Protein AF-A0A2V7KRT2-F1 (afdb_monomer_lite)

pLDDT: mean 71.75, std 21.93, range [21.97, 95.5]

Secondary structure (DSSP, 8-state):
--B-HHHHHHHT-S-EEEETTTTEEEEETSEEEEEEETTT--EEE-S--EE-----EEPTTPPTTPPP---B---SSS--BB---TTEEEEEPTTSTT-SEETT-TTSPPPSEEEEEEEEES--B---TT-TTS-B-TTS-B-SS--S-STT-EEEEEEEE-SSGGG-BSTT------S-----PPPP---SS---EEEE---STT--SEEEEEEEE-

Foldseek 3Di:
DQFWVVVCVVVVVPQWDQDPVVQFIWGFLQKWKWKAAPVPRDIDTQPDGGHFAAFDAFDDVFDPPFDGDADARAGPPGIHDHDATGRGWDWDDQPDPSQWHFQCDVVDHNDWHKIKIKMFGQDFDADDVPQPVFDADPVGTGGNDDDPDRPQRMDIWMWGCHPDNVPTDTQAADDDDDDDDDDDDDDDDDPDDWRKHWYWDADDPRGHGTIGITTIGD

Structure (mmCIF, N/CA/C/O backbone):
data_AF-A0A2V7KRT2-F1
#
_entry.id   AF-A0A2V7KRT2-F1
#
loop_
_atom_site.group_PDB
_atom_site.id
_atom_site.type_symbol
_atom_site.label_atom_id
_atom_site.label_alt_id
_atom_site.label_comp_id
_atom_site.label_asym_id
_atom_site.label_entity_id
_atom_site.label_seq_id
_atom_site.pdbx_PDB_ins_code
_atom_site.Cartn_x
_atom_site.Cartn_y
_atom_site.Cartn_z
_atom_site.occupancy
_atom_site.B_iso_or_equiv
_atom_site.auth_seq_id
_atom_site.auth_comp_id
_atom_site.auth_asym_id
_atom_site.auth_atom_id
_atom_site.pdbx_PDB_model_num
ATOM 1 N N . PHE A 1 1 ? 8.716 -6.532 -9.879 1.00 77.69 1 PHE A N 1
ATOM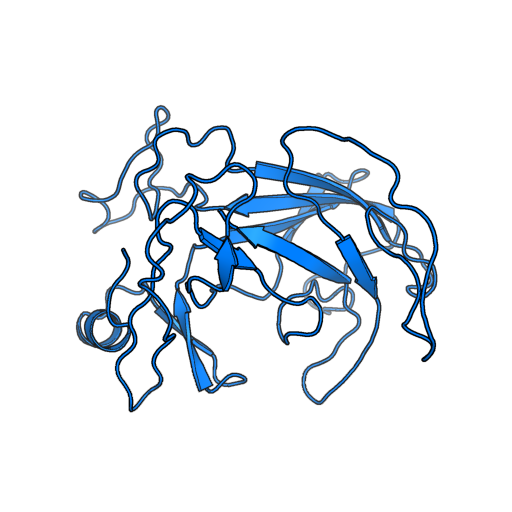 2 C CA . PHE A 1 1 ? 9.455 -5.462 -10.584 1.00 77.69 1 PHE A CA 1
ATOM 3 C C . PHE A 1 1 ? 8.455 -4.405 -11.014 1.00 77.69 1 PHE A C 1
ATOM 5 O O . PHE A 1 1 ? 7.441 -4.799 -11.577 1.00 77.69 1 PHE A O 1
ATOM 12 N N . VAL A 1 2 ? 8.708 -3.125 -10.720 1.00 84.12 2 VAL A N 1
ATOM 13 C CA . VAL A 1 2 ? 7.840 -2.019 -11.156 1.00 84.12 2 VAL A CA 1
ATOM 14 C C . VAL A 1 2 ? 8.501 -1.241 -12.288 1.00 84.12 2 VAL A C 1
ATOM 16 O O . VAL A 1 2 ? 7.950 -1.219 -13.379 1.00 84.12 2 VAL A O 1
ATOM 19 N N . GLY A 1 3 ? 9.703 -0.698 -12.060 1.00 85.56 3 GLY A N 1
ATOM 20 C CA . GLY A 1 3 ? 10.429 0.084 -13.066 1.00 85.56 3 GLY A CA 1
ATOM 21 C C . GLY A 1 3 ? 10.941 1.425 -12.551 1.00 85.56 3 GLY A C 1
ATOM 22 O O . GLY A 1 3 ? 10.964 1.670 -11.339 1.00 85.56 3 GLY A O 1
ATOM 23 N N . ASP A 1 4 ? 11.382 2.270 -13.486 1.00 88.94 4 ASP A N 1
ATOM 24 C CA . ASP A 1 4 ? 11.740 3.666 -13.225 1.00 88.94 4 ASP A CA 1
ATOM 25 C C . ASP A 1 4 ? 10.468 4.535 -13.236 1.00 88.94 4 ASP A C 1
ATOM 27 O O . ASP A 1 4 ? 9.790 4.615 -14.264 1.00 88.94 4 ASP A O 1
ATOM 31 N N . PRO A 1 5 ? 10.131 5.231 -12.135 1.00 88.19 5 PRO A N 1
ATOM 32 C CA . PRO A 1 5 ? 8.972 6.118 -12.091 1.00 88.19 5 PRO A CA 1
ATOM 33 C C . PRO A 1 5 ? 8.949 7.184 -13.193 1.00 88.19 5 PRO A C 1
ATOM 35 O O . PRO A 1 5 ? 7.866 7.585 -13.617 1.00 88.19 5 PRO A O 1
ATOM 38 N N . LEU A 1 6 ? 10.111 7.647 -13.674 1.00 89.12 6 LEU A N 1
ATOM 39 C CA . LEU A 1 6 ? 10.165 8.640 -14.751 1.00 89.12 6 LEU A CA 1
ATOM 40 C C . LEU A 1 6 ? 9.623 8.091 -16.078 1.00 89.12 6 LEU A C 1
ATOM 42 O O . LEU A 1 6 ? 8.973 8.834 -16.814 1.00 89.12 6 LEU A O 1
ATOM 46 N N . GLU A 1 7 ? 9.821 6.801 -16.359 1.00 91.00 7 GLU A N 1
ATOM 47 C CA . GLU A 1 7 ? 9.276 6.143 -17.552 1.00 91.00 7 GLU A CA 1
ATOM 48 C C . GLU A 1 7 ? 7.745 6.047 -17.478 1.00 91.00 7 GLU A C 1
ATOM 50 O O . GLU A 1 7 ? 7.057 6.385 -18.440 1.00 91.00 7 GLU A O 1
ATOM 55 N N . HIS A 1 8 ? 7.202 5.686 -16.313 1.00 88.69 8 HIS A N 1
ATOM 56 C CA . HIS A 1 8 ? 5.756 5.614 -16.071 1.00 88.69 8 HIS A CA 1
ATOM 57 C C . HIS A 1 8 ? 5.072 6.986 -16.148 1.00 88.69 8 HIS A C 1
ATOM 59 O O . HIS A 1 8 ? 4.009 7.139 -16.754 1.00 88.69 8 HIS A O 1
ATOM 65 N N . VAL A 1 9 ? 5.706 8.022 -15.585 1.00 86.88 9 VAL A N 1
ATOM 66 C CA . VAL A 1 9 ? 5.214 9.405 -15.686 1.00 86.88 9 VAL A CA 1
ATOM 67 C C . VAL A 1 9 ? 5.229 9.884 -17.136 1.00 86.88 9 VAL A C 1
ATOM 69 O O . VAL A 1 9 ? 4.260 10.501 -17.575 1.00 86.88 9 VAL A O 1
ATOM 72 N N . ALA A 1 10 ? 6.282 9.574 -17.899 1.00 88.94 10 ALA A N 1
ATOM 73 C CA . ALA A 1 10 ? 6.349 9.902 -19.322 1.00 88.94 10 ALA A CA 1
ATOM 74 C C . ALA A 1 10 ? 5.293 9.146 -20.150 1.00 88.94 10 ALA A C 1
ATOM 76 O O . ALA A 1 10 ? 4.736 9.712 -21.090 1.00 88.94 10 ALA A O 1
ATOM 77 N N . ALA A 1 11 ? 4.987 7.898 -19.782 1.00 87.88 11 ALA A N 1
ATOM 78 C CA . ALA A 1 11 ? 3.923 7.097 -20.386 1.00 87.88 11 ALA A CA 1
ATOM 79 C C . ALA A 1 11 ? 2.508 7.533 -19.957 1.00 87.88 11 ALA A C 1
ATOM 81 O O . ALA A 1 11 ? 1.534 7.165 -20.612 1.00 87.88 11 ALA A O 1
ATOM 82 N N . ASN A 1 12 ? 2.394 8.330 -18.887 1.00 85.25 12 ASN A N 1
ATOM 83 C CA . ASN A 1 12 ? 1.136 8.780 -18.293 1.00 85.25 12 ASN A CA 1
ATOM 84 C C . ASN A 1 12 ? 0.180 7.615 -17.964 1.00 85.25 12 ASN A C 1
ATOM 86 O O . ASN A 1 12 ? -1.026 7.691 -18.200 1.00 85.25 12 ASN A O 1
ATOM 90 N N . ASP A 1 13 ? 0.722 6.530 -17.413 1.00 83.56 13 ASP A N 1
ATOM 91 C CA . ASP A 1 13 ? -0.047 5.327 -17.065 1.00 83.56 13 ASP A CA 1
ATOM 92 C C . ASP A 1 13 ? -0.700 5.384 -15.673 1.00 83.56 13 ASP A C 1
ATOM 94 O O . ASP A 1 13 ? -1.411 4.466 -15.265 1.00 83.56 13 ASP A O 1
ATOM 98 N N . GLY A 1 14 ? -0.458 6.468 -14.930 1.00 83.31 14 GLY A N 1
ATOM 99 C CA . GLY A 1 14 ? -1.041 6.708 -13.615 1.00 83.31 14 GLY A CA 1
ATOM 100 C C . GLY A 1 14 ? -0.484 5.832 -12.491 1.00 83.31 14 GLY A C 1
ATOM 101 O O . GLY A 1 14 ? -0.997 5.924 -11.379 1.00 83.31 14 GLY A O 1
ATOM 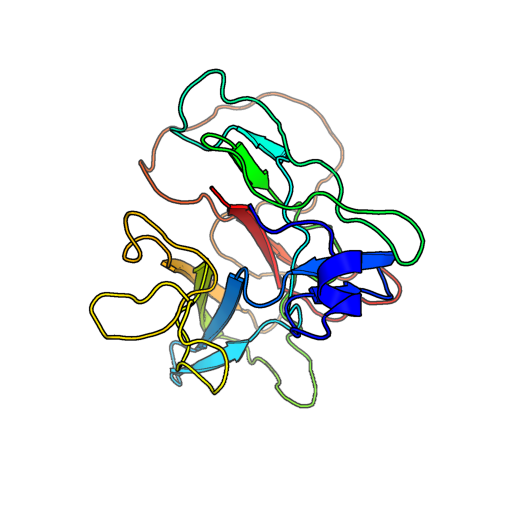102 N N . MET A 1 15 ? 0.557 5.022 -12.718 1.00 84.44 15 MET A N 1
ATOM 103 C CA . MET A 1 15 ? 1.076 4.086 -11.708 1.00 84.44 15 MET A CA 1
ATOM 104 C C . MET A 1 15 ? 1.820 4.778 -10.561 1.00 84.44 15 MET A C 1
ATOM 106 O O . MET A 1 15 ? 1.869 4.246 -9.451 1.00 84.44 15 MET A O 1
ATOM 110 N N . PHE A 1 16 ? 2.357 5.976 -10.798 1.00 86.69 16 PHE A N 1
ATOM 111 C CA . PHE A 1 16 ? 3.111 6.737 -9.805 1.00 86.69 16 PHE A CA 1
ATOM 112 C C . PHE A 1 16 ? 2.483 8.090 -9.483 1.00 86.69 16 PHE A C 1
ATOM 114 O O . PHE A 1 16 ? 1.847 8.741 -10.314 1.00 86.69 16 PHE A O 1
ATOM 121 N N . GLU A 1 17 ? 2.707 8.544 -8.255 1.00 84.88 17 GLU A N 1
ATOM 122 C CA . GLU A 1 17 ? 2.427 9.905 -7.818 1.00 84.88 17 GLU A CA 1
ATOM 123 C C . GLU A 1 17 ? 3.647 10.536 -7.165 1.00 84.88 17 GLU A C 1
ATOM 125 O O . GLU A 1 17 ? 4.439 9.858 -6.515 1.00 84.88 17 GLU A O 1
ATOM 130 N N . TYR A 1 18 ? 3.822 11.844 -7.349 1.00 80.00 18 TYR A N 1
ATOM 131 C CA . TYR A 1 18 ? 4.925 12.545 -6.710 1.00 80.00 18 TYR A CA 1
ATOM 132 C C . TYR A 1 18 ? 4.538 13.001 -5.308 1.00 80.00 18 TYR A C 1
ATOM 134 O O . TYR A 1 18 ? 3.666 13.860 -5.150 1.00 80.00 18 TYR A O 1
ATOM 142 N N . ALA A 1 19 ? 5.230 12.486 -4.296 1.00 78.12 19 ALA A N 1
ATOM 143 C CA . ALA A 1 19 ? 5.053 12.930 -2.925 1.00 78.12 19 ALA A CA 1
ATOM 144 C C . ALA A 1 19 ? 5.833 14.229 -2.696 1.00 78.12 19 ALA A C 1
ATOM 146 O O . ALA A 1 19 ? 7.015 14.200 -2.367 1.00 78.12 19 ALA A O 1
ATOM 147 N N . LEU A 1 20 ? 5.166 15.381 -2.843 1.00 74.50 20 LEU A N 1
ATOM 148 C CA . LEU A 1 20 ? 5.779 16.706 -2.651 1.00 74.50 20 LEU A CA 1
ATOM 149 C C . LEU A 1 20 ? 6.495 16.847 -1.301 1.00 74.50 20 LEU A C 1
ATOM 151 O O . LEU A 1 20 ? 7.578 17.416 -1.248 1.00 74.50 20 LEU A O 1
ATOM 155 N N . CYS A 1 21 ? 5.913 16.306 -0.229 1.00 67.69 21 CYS A N 1
ATOM 156 C CA . CYS A 1 21 ? 6.486 16.383 1.115 1.00 67.69 21 CYS A CA 1
ATOM 157 C C . CYS A 1 21 ? 7.773 15.562 1.273 1.00 67.69 21 CYS A C 1
ATOM 159 O O . CYS A 1 21 ? 8.569 15.857 2.157 1.00 67.69 21 CYS A O 1
ATOM 161 N N . HIS A 1 22 ? 7.973 14.526 0.450 1.00 70.88 22 HIS A N 1
ATOM 162 C CA . HIS A 1 22 ? 9.093 13.588 0.592 1.00 70.88 22 HIS A CA 1
ATOM 163 C C . HIS A 1 22 ? 10.054 13.601 -0.604 1.00 70.88 22 HIS A C 1
ATOM 165 O O . HIS A 1 22 ? 11.039 12.864 -0.609 1.00 70.88 22 HIS A O 1
ATOM 171 N N . ASP A 1 23 ? 9.758 14.427 -1.605 1.00 82.25 23 ASP A N 1
ATOM 172 C CA . ASP A 1 23 ? 10.558 14.661 -2.805 1.00 82.25 23 ASP A CA 1
ATOM 173 C C . ASP A 1 23 ? 10.911 13.387 -3.602 1.00 82.25 23 ASP A C 1
ATOM 175 O O . ASP A 1 23 ? 11.982 13.276 -4.194 1.00 82.25 23 ASP A O 1
ATOM 179 N N . HIS A 1 24 ? 10.003 12.405 -3.633 1.00 83.94 24 HIS A N 1
ATOM 180 C CA . HIS A 1 24 ? 10.177 11.164 -4.397 1.00 83.94 24 HIS A CA 1
ATOM 181 C C . HIS A 1 24 ? 8.853 10.582 -4.904 1.00 83.94 24 HIS A C 1
ATOM 183 O O . HIS A 1 24 ? 7.766 10.990 -4.486 1.00 83.94 24 HIS A O 1
ATOM 189 N N . TYR A 1 25 ? 8.946 9.620 -5.824 1.00 85.75 25 TYR A N 1
ATOM 190 C CA . TYR A 1 25 ? 7.776 8.963 -6.403 1.00 85.75 25 TYR A CA 1
ATOM 191 C C . TYR A 1 25 ? 7.256 7.804 -5.551 1.00 85.75 25 TYR A C 1
ATOM 193 O O . TYR A 1 25 ? 8.012 6.968 -5.052 1.00 85.75 25 TYR A O 1
ATOM 201 N N . HIS A 1 26 ? 5.934 7.744 -5.432 1.00 85.94 26 HIS A N 1
ATOM 202 C CA . HIS A 1 26 ? 5.170 6.705 -4.756 1.00 85.94 26 HIS A CA 1
ATOM 203 C C . HIS A 1 26 ? 4.399 5.877 -5.771 1.00 85.94 26 HIS A C 1
ATOM 205 O O . HIS A 1 26 ? 3.655 6.423 -6.582 1.00 85.94 26 HIS A O 1
ATOM 211 N N . PHE A 1 27 ? 4.557 4.562 -5.701 1.00 86.19 27 PHE A N 1
ATOM 212 C CA . PHE A 1 27 ? 3.738 3.611 -6.426 1.00 86.19 27 PHE A CA 1
ATOM 213 C C . PHE A 1 27 ? 2.327 3.580 -5.836 1.00 86.19 27 PHE A C 1
ATOM 215 O O . PHE A 1 27 ? 2.150 3.345 -4.636 1.00 86.19 27 PHE A O 1
ATOM 222 N N . ARG A 1 28 ? 1.317 3.841 -6.669 1.00 84.81 28 ARG A N 1
ATOM 223 C CA . ARG A 1 28 ? -0.094 3.771 -6.274 1.00 84.81 28 ARG A CA 1
ATOM 224 C C . ARG A 1 28 ? -0.542 2.319 -6.141 1.00 84.81 28 ARG A C 1
ATOM 226 O O . ARG A 1 28 ? 0.032 1.429 -6.753 1.00 84.81 28 ARG A O 1
ATOM 233 N N . HIS A 1 29 ? -1.612 2.085 -5.382 1.00 83.38 29 HIS A N 1
ATOM 234 C CA . HIS A 1 29 ? -2.221 0.752 -5.237 1.00 83.38 29 HIS A CA 1
ATOM 235 C C . HIS A 1 29 ? -1.275 -0.324 -4.676 1.00 83.38 29 HIS A C 1
ATOM 237 O O . HIS A 1 29 ? -1.505 -1.512 -4.871 1.00 83.38 29 HIS A O 1
ATOM 243 N N . TYR A 1 30 ? -0.234 0.076 -3.940 1.00 85.81 30 TYR A N 1
ATOM 244 C CA . TYR A 1 30 ? 0.625 -0.881 -3.247 1.00 85.81 30 TYR A CA 1
ATOM 245 C C . TYR A 1 30 ? -0.075 -1.520 -2.045 1.00 85.81 30 TYR A C 1
ATOM 247 O O . TYR A 1 30 ? -0.092 -2.737 -1.907 1.00 85.81 30 TYR A O 1
ATOM 255 N N . ALA A 1 31 ? -0.682 -0.697 -1.189 1.00 86.06 31 ALA A N 1
ATOM 256 C CA . ALA A 1 31 ? -1.420 -1.145 -0.017 1.00 86.06 31 ALA A CA 1
ATOM 257 C C . ALA A 1 31 ? -2.574 -0.185 0.294 1.00 86.06 31 ALA A C 1
ATOM 259 O O . ALA A 1 31 ? -2.472 1.026 0.082 1.00 86.06 31 ALA A O 1
ATOM 260 N N . THR A 1 32 ? -3.678 -0.731 0.801 1.00 86.81 32 THR A N 1
ATOM 261 C CA . THR A 1 32 ? -4.816 0.029 1.329 1.00 86.81 32 THR A CA 1
ATOM 262 C C . THR A 1 32 ? -4.921 -0.180 2.828 1.00 86.81 32 THR A C 1
ATOM 264 O O . THR A 1 32 ? -4.841 -1.307 3.306 1.00 86.81 32 THR A O 1
ATOM 267 N N . TYR A 1 33 ? -5.141 0.916 3.548 1.00 85.94 33 TYR A N 1
ATOM 268 C CA . TYR A 1 33 ? -5.289 0.947 4.996 1.00 85.94 33 TYR A CA 1
ATOM 269 C C . TYR A 1 33 ? -6.687 1.433 5.348 1.00 85.94 33 TYR A C 1
ATOM 271 O O . TYR A 1 33 ? -7.094 2.514 4.912 1.00 85.94 33 TYR A O 1
ATOM 279 N N . GLU A 1 34 ? -7.397 0.654 6.153 1.00 90.06 34 GLU A N 1
ATOM 280 C CA . GLU A 1 34 ? -8.789 0.879 6.529 1.00 90.06 34 GLU A CA 1
ATOM 281 C C . GLU A 1 34 ? -8.972 0.765 8.044 1.00 90.06 34 GLU A C 1
ATOM 283 O O . GLU A 1 34 ? -8.554 -0.212 8.655 1.00 90.06 34 GLU A O 1
ATOM 288 N N . LEU A 1 35 ? -9.633 1.751 8.649 1.00 90.19 35 LEU A N 1
ATOM 289 C CA . LEU A 1 35 ? -10.228 1.647 9.978 1.00 90.19 35 LEU A CA 1
ATOM 290 C C . LEU A 1 35 ? -11.709 1.340 9.821 1.00 90.19 35 LEU A C 1
ATOM 292 O O . LEU A 1 35 ? -12.443 2.133 9.232 1.00 90.19 35 LEU A O 1
ATOM 296 N N . ILE A 1 36 ? -12.143 0.208 10.362 1.00 94.50 36 ILE A N 1
ATOM 297 C CA . ILE A 1 36 ? -13.513 -0.283 10.255 1.00 94.50 36 ILE A CA 1
ATOM 298 C C . ILE A 1 36 ? -14.138 -0.256 11.645 1.00 94.50 36 ILE A C 1
ATOM 300 O O . ILE A 1 36 ? -13.702 -0.982 12.534 1.00 94.50 36 ILE A O 1
ATOM 304 N N . SER A 1 37 ? -15.142 0.594 11.847 1.00 94.12 37 SER A N 1
ATOM 305 C CA . SER A 1 37 ? -15.861 0.684 13.121 1.00 94.12 37 SER A CA 1
ATOM 306 C C . SER A 1 37 ? -16.572 -0.633 13.420 1.00 94.12 37 SER A C 1
ATOM 308 O O . SER A 1 37 ? -17.367 -1.101 12.606 1.00 94.12 37 SER A O 1
ATOM 310 N N . VAL A 1 38 ? -16.335 -1.209 14.600 1.00 95.50 38 VAL A N 1
ATOM 311 C CA . VAL A 1 38 ? -17.031 -2.432 15.038 1.00 95.50 38 VAL A CA 1
ATOM 312 C C . VAL A 1 38 ? -18.514 -2.156 15.297 1.00 95.50 38 VAL A C 1
ATOM 314 O O . VAL A 1 38 ? -19.356 -3.007 15.029 1.00 95.50 38 VAL A O 1
ATOM 317 N N . GLU A 1 39 ? -18.845 -0.960 15.784 1.00 94.81 39 GLU A N 1
ATOM 318 C CA . GLU A 1 39 ? -20.224 -0.566 16.089 1.00 94.81 39 GLU A CA 1
ATOM 319 C C . GLU A 1 39 ? -21.053 -0.309 14.824 1.00 94.81 39 GLU A C 1
ATOM 321 O O . GLU A 1 39 ? -22.197 -0.749 14.727 1.00 94.81 39 GLU A O 1
ATOM 326 N N . THR A 1 40 ? -20.486 0.411 13.853 1.00 94.69 40 THR A N 1
ATOM 327 C CA . THR A 1 40 ? -21.252 0.935 12.706 1.00 94.69 40 THR A CA 1
ATOM 328 C C . THR A 1 40 ? -20.905 0.280 11.372 1.00 94.69 40 THR A C 1
ATOM 330 O O . THR A 1 40 ? -21.636 0.453 10.400 1.00 94.69 40 THR A O 1
ATOM 333 N N . GLY A 1 41 ? -19.776 -0.427 11.285 1.00 93.81 41 GLY A N 1
ATOM 334 C CA . GLY A 1 41 ? -19.212 -0.912 10.023 1.00 93.81 41 GLY A CA 1
ATOM 335 C C . GLY A 1 41 ? -18.634 0.190 9.127 1.00 93.81 41 GLY A C 1
ATOM 336 O O . GLY A 1 41 ? -18.194 -0.103 8.016 1.00 93.81 41 GLY A O 1
ATOM 337 N N . ALA A 1 42 ? -18.627 1.452 9.571 1.00 92.69 42 ALA A N 1
ATOM 338 C CA . ALA A 1 42 ? -18.091 2.563 8.793 1.00 92.69 42 ALA A CA 1
ATOM 339 C C . ALA A 1 42 ? -16.588 2.391 8.542 1.00 92.69 42 ALA A C 1
ATOM 341 O O . ALA A 1 42 ? -15.840 2.041 9.456 1.00 92.69 42 ALA A O 1
ATOM 342 N N . VAL A 1 43 ? -16.159 2.678 7.310 1.00 92.06 43 VAL A N 1
ATOM 343 C CA . VAL A 1 43 ? -14.770 2.522 6.865 1.00 92.06 43 VAL A CA 1
ATOM 344 C C . VAL A 1 43 ? -14.135 3.884 6.621 1.00 92.06 43 VAL A C 1
ATOM 346 O O . VAL A 1 43 ? -14.628 4.671 5.813 1.00 92.06 43 VAL A O 1
ATOM 349 N N . VAL A 1 44 ? -13.002 4.137 7.272 1.00 88.62 44 VAL A N 1
ATOM 350 C CA . VAL A 1 44 ? -12.143 5.300 7.019 1.00 88.62 44 VAL A CA 1
ATOM 351 C C . VAL A 1 44 ? -10.829 4.818 6.430 1.00 88.62 44 VAL A C 1
ATOM 353 O O . VAL A 1 44 ? -10.185 3.932 6.981 1.00 88.62 44 VAL A O 1
ATOM 356 N N . ARG A 1 45 ? -10.421 5.393 5.297 1.00 86.88 45 ARG A N 1
ATOM 357 C CA . ARG A 1 45 ? -9.160 5.050 4.627 1.00 86.88 45 ARG A CA 1
ATOM 358 C C . ARG A 1 45 ? -8.059 6.031 4.996 1.00 86.88 45 ARG A C 1
ATOM 360 O O . ARG A 1 45 ? -8.322 7.229 5.091 1.00 86.88 45 ARG A O 1
ATOM 367 N N . ALA A 1 46 ? -6.831 5.539 5.142 1.00 80.12 46 ALA A N 1
ATOM 368 C CA . ALA A 1 46 ? -5.684 6.414 5.359 1.00 80.12 46 ALA A CA 1
ATOM 369 C C . ALA A 1 46 ? -5.473 7.361 4.163 1.00 80.12 46 ALA A C 1
ATOM 371 O O . ALA A 1 46 ? -5.827 7.054 3.019 1.00 80.12 46 ALA A O 1
ATOM 372 N N . ALA A 1 47 ? -4.877 8.524 4.433 1.00 73.25 47 ALA A N 1
ATOM 373 C CA . ALA A 1 47 ? -4.646 9.550 3.419 1.00 73.25 47 ALA A CA 1
ATOM 374 C C . ALA A 1 47 ? -3.534 9.173 2.424 1.00 73.25 47 ALA A C 1
ATOM 376 O O . ALA A 1 47 ? -3.540 9.662 1.295 1.00 73.25 47 ALA A O 1
ATOM 377 N N . LYS A 1 48 ? -2.598 8.297 2.812 1.00 70.62 48 LYS A N 1
ATOM 378 C CA . LYS A 1 48 ? -1.500 7.843 1.951 1.00 70.62 48 LYS A CA 1
ATOM 379 C C . LYS A 1 48 ? -2.017 6.911 0.859 1.00 70.62 48 LYS A C 1
ATOM 381 O O . LYS A 1 48 ? -2.637 5.890 1.149 1.00 70.62 48 LYS A O 1
ATOM 386 N N . ARG A 1 49 ? -1.782 7.291 -0.400 1.00 68.12 49 ARG A N 1
ATOM 387 C CA . ARG A 1 49 ? -2.284 6.591 -1.598 1.00 68.12 49 ARG A CA 1
ATOM 388 C C . ARG A 1 49 ? -1.199 5.854 -2.385 1.00 68.12 49 ARG A C 1
ATOM 390 O O . ARG A 1 49 ? -1.536 5.107 -3.305 1.00 68.12 49 ARG A O 1
ATOM 397 N N . GLY A 1 50 ? 0.062 5.989 -1.982 1.00 74.00 50 GLY A N 1
ATOM 398 C CA . GLY A 1 50 ? 1.173 5.267 -2.575 1.00 74.00 50 GLY A CA 1
ATOM 399 C C . GLY A 1 50 ? 2.399 5.180 -1.670 1.00 74.00 50 GLY A C 1
ATOM 400 O O . GLY A 1 50 ? 2.481 5.830 -0.626 1.00 74.00 50 GLY A O 1
ATOM 401 N N . PHE A 1 51 ? 3.340 4.327 -2.069 1.00 81.06 51 PHE A N 1
ATOM 402 C CA . PHE A 1 51 ? 4.544 3.987 -1.310 1.00 81.06 51 PHE A CA 1
ATOM 403 C C . PHE A 1 51 ? 5.731 3.893 -2.258 1.00 81.06 51 PHE A C 1
ATOM 405 O O . PHE A 1 51 ? 5.575 3.470 -3.399 1.00 81.06 51 PHE A O 1
ATOM 412 N N . CYS A 1 52 ? 6.922 4.269 -1.804 1.00 84.44 52 CYS A N 1
ATOM 413 C CA . CYS A 1 52 ? 8.113 3.786 -2.489 1.00 84.44 52 CYS A CA 1
ATOM 414 C C . CYS A 1 52 ? 8.247 2.276 -2.234 1.00 84.44 52 CYS A C 1
ATOM 416 O O . CYS A 1 52 ? 7.918 1.839 -1.136 1.00 84.44 52 CYS A O 1
ATOM 418 N N . MET A 1 53 ? 8.692 1.508 -3.227 1.00 87.25 53 MET A N 1
ATOM 419 C CA . MET A 1 53 ? 8.919 0.067 -3.119 1.00 87.25 53 MET A CA 1
ATOM 420 C C . MET A 1 53 ? 10.411 -0.241 -3.224 1.00 87.25 53 MET A C 1
ATOM 422 O O . MET A 1 53 ? 10.975 -0.171 -4.321 1.00 87.25 53 MET A O 1
ATOM 426 N N . VAL A 1 54 ? 11.045 -0.563 -2.097 1.00 86.69 54 VAL A N 1
ATOM 427 C CA . VAL A 1 54 ? 12.475 -0.901 -2.025 1.00 86.69 54 VAL A CA 1
ATOM 428 C C . VAL A 1 54 ? 12.750 -2.061 -1.073 1.00 86.69 54 VAL A C 1
ATOM 430 O O . VAL A 1 54 ? 12.025 -2.315 -0.117 1.00 86.69 54 VAL A O 1
ATOM 433 N N . ASP A 1 55 ? 13.867 -2.743 -1.302 1.00 86.75 55 ASP A N 1
ATOM 434 C CA . ASP A 1 55 ? 14.354 -3.799 -0.429 1.00 86.75 55 ASP A CA 1
ATOM 435 C C . ASP A 1 55 ? 14.970 -3.182 0.843 1.00 86.75 55 ASP A C 1
ATOM 437 O O . ASP A 1 55 ? 16.100 -2.663 0.814 1.00 86.75 55 ASP A O 1
ATOM 441 N N . VAL A 1 56 ? 14.249 -3.239 1.969 1.00 81.62 56 VAL A N 1
ATOM 442 C CA . VAL A 1 56 ? 14.703 -2.664 3.251 1.00 81.62 56 VAL A CA 1
ATOM 443 C C . VAL A 1 56 ? 15.248 -3.738 4.185 1.00 81.62 56 VAL A C 1
ATOM 445 O O . VAL A 1 56 ? 16.385 -3.632 4.654 1.00 81.62 56 VAL A O 1
ATOM 448 N N . THR A 1 57 ? 14.470 -4.786 4.446 1.00 81.81 57 THR A N 1
ATOM 449 C CA . THR A 1 57 ? 14.832 -5.876 5.363 1.00 81.81 57 THR A CA 1
ATOM 450 C C . THR A 1 57 ? 14.633 -7.237 4.703 1.00 81.81 57 THR A C 1
ATOM 452 O O . THR A 1 57 ? 13.878 -7.354 3.745 1.00 81.81 57 THR A O 1
ATOM 455 N N . PRO A 1 58 ? 15.300 -8.303 5.172 1.00 81.69 58 PRO A N 1
ATOM 456 C CA . PRO A 1 58 ? 14.934 -9.656 4.774 1.00 81.69 58 PRO A CA 1
ATOM 457 C C . PRO A 1 58 ? 13.508 -9.993 5.230 1.00 81.69 58 PRO A C 1
ATOM 459 O O . PRO A 1 58 ? 13.160 -9.757 6.389 1.00 81.69 58 PRO A O 1
ATOM 462 N N . ALA A 1 59 ? 12.714 -10.592 4.346 1.00 79.00 59 ALA A N 1
ATOM 463 C CA . ALA A 1 59 ? 11.372 -11.063 4.664 1.00 79.00 59 ALA A CA 1
ATOM 464 C C . ALA A 1 59 ? 11.411 -12.183 5.713 1.00 79.00 59 ALA A C 1
ATOM 466 O O . ALA A 1 59 ? 12.234 -13.105 5.643 1.00 79.00 59 ALA A O 1
ATOM 467 N N . ALA A 1 60 ? 10.483 -12.149 6.669 1.00 74.56 60 ALA A N 1
ATOM 468 C CA . ALA A 1 60 ? 10.340 -13.214 7.653 1.00 74.56 60 ALA A CA 1
ATOM 469 C C . ALA A 1 60 ? 9.955 -14.533 6.958 1.00 74.56 60 ALA A C 1
ATOM 471 O O . ALA A 1 60 ? 8.899 -14.641 6.348 1.00 74.56 60 ALA A O 1
ATOM 472 N N . GLY A 1 61 ? 10.817 -15.550 7.048 1.00 71.88 61 GLY A N 1
ATOM 473 C CA . GLY A 1 61 ? 10.613 -16.824 6.344 1.00 71.88 61 GLY A CA 1
ATOM 474 C C . GLY A 1 61 ? 10.988 -16.802 4.856 1.00 71.88 61 GLY A C 1
ATOM 475 O O . GLY A 1 61 ? 10.797 -17.807 4.176 1.00 71.88 61 GLY A O 1
ATOM 476 N N . GLY A 1 62 ? 11.555 -15.697 4.360 1.00 66.88 62 GLY A N 1
ATOM 477 C CA . GLY A 1 62 ? 12.074 -15.596 3.000 1.00 66.88 62 GLY A CA 1
ATOM 478 C C . GLY A 1 62 ? 13.309 -16.478 2.758 1.00 66.88 62 GLY A C 1
ATOM 479 O O . GLY A 1 62 ? 14.010 -16.849 3.708 1.00 66.88 62 GLY A O 1
ATOM 480 N N . PRO A 1 63 ? 13.610 -16.827 1.491 1.00 72.62 63 PRO A N 1
ATOM 481 C CA . PRO A 1 63 ? 14.796 -17.603 1.156 1.00 72.62 63 PRO A CA 1
ATOM 482 C C . PRO A 1 63 ? 16.074 -16.877 1.619 1.00 72.62 63 PRO A C 1
ATOM 484 O O . PRO A 1 63 ? 16.280 -15.707 1.280 1.00 72.62 63 PRO A O 1
ATOM 487 N N . PRO A 1 64 ? 16.965 -17.546 2.376 1.00 67.12 64 PRO A N 1
ATOM 488 C CA . PRO A 1 64 ? 18.214 -16.937 2.808 1.00 67.12 64 PRO A CA 1
ATOM 489 C C . PRO A 1 64 ? 19.101 -16.615 1.599 1.00 67.12 64 PRO A C 1
ATOM 491 O O . PRO A 1 64 ? 19.258 -17.429 0.692 1.00 67.12 64 PRO A O 1
ATOM 494 N N . GLY A 1 65 ? 19.713 -15.429 1.606 1.00 66.31 65 GLY A N 1
ATOM 495 C CA . GLY A 1 65 ? 20.641 -15.004 0.554 1.00 66.31 65 GLY A CA 1
ATOM 496 C C . GLY A 1 65 ? 19.988 -14.407 -0.696 1.00 66.31 65 GLY A C 1
ATOM 497 O O . GLY A 1 65 ? 20.667 -14.278 -1.713 1.00 66.31 65 GLY A O 1
ATOM 498 N N . GLY A 1 66 ? 18.707 -14.019 -0.639 1.00 75.00 66 GLY A N 1
ATOM 499 C CA . GLY A 1 66 ? 18.076 -13.234 -1.703 1.00 75.00 66 GLY A CA 1
ATOM 500 C C . GLY A 1 66 ? 18.887 -11.972 -2.023 1.00 75.00 66 GLY A C 1
ATOM 501 O O . GLY A 1 66 ? 19.311 -11.246 -1.121 1.00 75.00 66 GLY A O 1
ATOM 502 N N . LYS A 1 67 ? 19.133 -11.699 -3.308 1.00 84.81 67 LYS A N 1
ATOM 503 C CA . LYS A 1 67 ? 19.898 -10.520 -3.735 1.00 84.81 67 LYS A CA 1
ATOM 504 C C . LYS A 1 67 ? 19.046 -9.257 -3.585 1.00 84.81 67 LYS A C 1
ATOM 506 O O . LYS A 1 67 ? 18.042 -9.124 -4.278 1.00 84.81 67 LYS A O 1
ATOM 511 N N . ARG A 1 68 ? 19.513 -8.309 -2.767 1.00 88.19 68 ARG A N 1
ATOM 512 C CA . ARG A 1 68 ? 18.990 -6.936 -2.725 1.00 88.19 68 ARG A CA 1
ATOM 513 C C . ARG A 1 68 ? 19.187 -6.272 -4.086 1.00 88.19 68 ARG A C 1
ATOM 515 O O . ARG A 1 68 ? 20.321 -6.197 -4.565 1.00 88.19 68 ARG A O 1
ATOM 522 N N . THR A 1 69 ? 18.108 -5.824 -4.706 1.00 88.69 69 THR A N 1
ATOM 523 C CA . THR A 1 69 ? 18.098 -5.329 -6.087 1.00 88.69 69 THR A CA 1
ATOM 524 C C . THR A 1 69 ? 17.464 -3.948 -6.204 1.00 88.69 69 THR A C 1
ATOM 526 O O . THR A 1 69 ? 17.931 -3.162 -7.021 1.00 88.69 69 THR A O 1
ATOM 529 N N . TYR A 1 70 ? 16.460 -3.633 -5.387 1.00 88.38 70 TYR A N 1
ATOM 530 C CA . TYR A 1 70 ? 15.705 -2.384 -5.470 1.00 88.38 70 TYR A CA 1
ATOM 531 C C . TYR A 1 70 ? 16.032 -1.479 -4.285 1.00 88.38 70 TYR A C 1
ATOM 533 O O . TYR A 1 70 ? 15.838 -1.864 -3.133 1.00 88.38 70 TYR A O 1
ATOM 541 N N . ASP A 1 71 ? 16.562 -0.285 -4.540 1.00 86.44 71 ASP A N 1
ATOM 542 C CA . ASP A 1 71 ? 17.056 0.596 -3.477 1.00 86.44 71 ASP A CA 1
ATOM 543 C C . ASP A 1 71 ? 16.829 2.093 -3.703 1.00 86.44 71 ASP A C 1
ATOM 545 O O . ASP A 1 71 ? 17.240 2.898 -2.865 1.00 86.44 71 ASP A O 1
ATOM 549 N N . SER A 1 72 ? 16.148 2.468 -4.789 1.00 86.94 72 SER A N 1
ATOM 550 C CA . SER A 1 72 ? 15.908 3.865 -5.143 1.00 86.94 72 SER A CA 1
ATOM 551 C C . SER A 1 72 ? 14.458 4.117 -5.531 1.00 86.94 72 SER A C 1
ATOM 553 O O . SER A 1 72 ? 13.924 3.517 -6.464 1.00 86.94 72 SER A O 1
ATOM 555 N N . CYS A 1 73 ? 13.854 5.099 -4.865 1.00 85.94 73 CYS A N 1
ATOM 556 C CA . CYS A 1 73 ? 12.511 5.585 -5.164 1.00 85.94 73 CYS A CA 1
ATOM 557 C C . CYS A 1 73 ? 12.453 6.490 -6.404 1.00 85.94 73 CYS A C 1
ATOM 559 O O . CYS A 1 73 ? 11.370 6.711 -6.936 1.00 85.94 73 CYS A O 1
ATOM 561 N N . GLY A 1 74 ? 13.585 7.034 -6.859 1.00 85.75 74 GLY A N 1
ATOM 562 C CA . GLY A 1 74 ? 13.614 8.087 -7.878 1.00 85.75 74 GLY A CA 1
ATOM 563 C C . GLY A 1 74 ? 13.019 9.420 -7.401 1.00 85.75 74 GLY A C 1
ATOM 564 O O . GLY A 1 74 ? 12.227 9.490 -6.459 1.00 85.75 74 GLY A O 1
ATOM 565 N N . THR A 1 75 ? 13.402 10.504 -8.068 1.00 86.06 75 THR A N 1
ATOM 566 C CA . THR A 1 75 ? 12.902 11.869 -7.823 1.00 86.06 75 THR A CA 1
ATOM 567 C C . THR A 1 75 ? 12.479 12.498 -9.149 1.00 86.06 75 THR A C 1
ATOM 569 O O . THR A 1 75 ? 12.569 11.870 -10.201 1.00 86.06 75 THR A O 1
ATOM 572 N N . ARG A 1 76 ? 12.055 13.767 -9.150 1.00 84.00 76 ARG A N 1
ATOM 573 C CA . ARG A 1 76 ? 11.762 14.499 -10.400 1.00 84.00 76 ARG A CA 1
ATOM 574 C C . ARG A 1 76 ? 12.932 14.572 -11.380 1.00 84.00 76 ARG A C 1
ATOM 576 O O . ARG A 1 76 ? 12.697 14.765 -12.568 1.00 84.00 76 ARG A O 1
ATOM 583 N N . SER A 1 77 ? 14.164 14.487 -10.890 1.00 83.31 77 SER A N 1
ATOM 584 C CA . SER A 1 77 ? 15.383 14.686 -11.679 1.00 83.31 77 SER A CA 1
ATOM 585 C C . SER A 1 77 ? 16.320 13.480 -11.682 1.00 83.31 77 SER A C 1
ATOM 587 O O . SER A 1 77 ? 17.330 13.518 -12.383 1.00 83.31 77 SER A O 1
ATOM 589 N N . SER A 1 78 ? 15.993 12.423 -10.935 1.00 85.44 78 SER A N 1
ATOM 590 C CA . SER A 1 78 ? 16.823 11.226 -10.804 1.00 85.44 78 SER A CA 1
ATOM 591 C C . SER A 1 78 ? 15.994 9.965 -11.039 1.00 85.44 78 SER A C 1
ATOM 593 O O . SER A 1 78 ? 14.929 9.838 -10.427 1.00 85.44 78 SER A O 1
ATOM 595 N N . PRO A 1 79 ? 16.480 9.016 -11.860 1.00 85.56 79 PRO A N 1
ATOM 596 C CA . PRO A 1 79 ? 15.774 7.766 -12.107 1.00 85.56 79 PRO A CA 1
ATOM 597 C C . PRO A 1 79 ? 15.637 6.942 -10.823 1.00 85.56 79 PRO A C 1
ATOM 599 O O . PRO A 1 79 ? 16.484 6.996 -9.921 1.00 85.56 79 PRO A O 1
ATOM 602 N N . GLY A 1 80 ? 14.547 6.188 -10.740 1.00 86.44 80 GLY A N 1
ATOM 603 C CA . GLY A 1 80 ? 14.311 5.207 -9.686 1.00 86.44 80 GLY A CA 1
ATOM 604 C C . GLY A 1 80 ? 14.555 3.779 -10.159 1.00 86.44 80 GLY A C 1
ATOM 605 O O . GLY A 1 80 ? 14.776 3.514 -11.338 1.00 86.44 80 GLY A O 1
ATOM 606 N N . PHE A 1 81 ? 14.485 2.841 -9.221 1.00 86.94 81 PHE A N 1
ATOM 607 C CA . PHE A 1 81 ? 14.428 1.420 -9.531 1.00 86.94 81 PHE A CA 1
ATOM 608 C C . PHE A 1 81 ? 13.639 0.709 -8.436 1.00 86.94 81 PHE A C 1
ATOM 610 O O . PHE A 1 81 ? 14.202 0.223 -7.453 1.00 86.94 81 PHE A O 1
ATOM 617 N N . GLN A 1 82 ? 12.315 0.721 -8.598 1.00 88.69 82 GLN A N 1
ATOM 618 C CA . GLN A 1 82 ? 11.387 0.262 -7.571 1.00 88.69 82 GLN A CA 1
ATOM 619 C C . GLN A 1 82 ? 10.907 -1.179 -7.805 1.00 88.69 82 GLN A C 1
ATOM 621 O O . GLN A 1 82 ? 10.689 -1.636 -8.938 1.00 88.69 82 GLN A O 1
ATOM 626 N N . GLY A 1 83 ? 10.718 -1.896 -6.702 1.00 87.81 83 GLY A N 1
ATOM 627 C CA . GLY A 1 83 ? 10.285 -3.288 -6.644 1.00 87.81 83 GLY A CA 1
ATOM 628 C C . GLY A 1 83 ? 10.671 -3.933 -5.315 1.00 87.81 83 GLY A C 1
ATOM 629 O O . GLY A 1 83 ? 11.389 -3.328 -4.530 1.00 87.81 83 GLY A O 1
ATOM 630 N N . ILE A 1 84 ? 10.216 -5.169 -5.096 1.00 86.75 84 ILE A N 1
ATOM 631 C CA . ILE A 1 84 ? 10.609 -6.001 -3.952 1.00 86.75 84 ILE A CA 1
ATOM 632 C C . ILE A 1 84 ? 11.207 -7.301 -4.480 1.00 86.75 84 ILE A C 1
ATOM 634 O O . ILE A 1 84 ? 10.636 -7.959 -5.357 1.00 86.75 84 ILE A O 1
ATOM 638 N N . SER A 1 85 ? 12.402 -7.629 -4.008 1.00 87.94 85 SER A N 1
ATOM 639 C CA . SER A 1 85 ? 13.132 -8.841 -4.359 1.00 87.94 85 SER A CA 1
ATOM 640 C C . SER A 1 85 ? 12.594 -10.034 -3.577 1.00 87.94 85 SER A C 1
ATOM 642 O O . SER A 1 85 ? 12.216 -9.916 -2.416 1.00 87.94 85 SER A O 1
ATOM 644 N N . ALA A 1 86 ? 12.639 -11.228 -4.173 1.00 83.81 86 ALA A N 1
ATOM 645 C CA . ALA A 1 86 ? 12.269 -12.447 -3.461 1.00 83.81 86 ALA A CA 1
ATOM 646 C C . ALA A 1 86 ? 13.114 -12.613 -2.181 1.00 83.81 86 ALA A C 1
ATOM 648 O O . ALA A 1 86 ? 14.348 -12.616 -2.230 1.00 83.81 86 ALA A O 1
ATOM 649 N N . GLY A 1 87 ? 12.438 -12.759 -1.040 1.00 82.94 87 GLY A N 1
ATOM 650 C CA . GLY A 1 87 ? 13.071 -12.851 0.277 1.00 82.94 87 GLY A CA 1
ATOM 651 C C . GLY A 1 87 ? 13.417 -11.511 0.927 1.00 82.94 87 GLY A C 1
ATOM 652 O O . GLY A 1 87 ? 14.038 -11.514 1.990 1.00 82.94 87 GLY A O 1
ATOM 653 N N . TRP A 1 88 ? 13.008 -10.391 0.333 1.00 85.56 88 TRP A N 1
ATOM 654 C CA . TRP A 1 88 ? 13.088 -9.056 0.920 1.00 85.56 88 TRP A CA 1
ATOM 655 C C . TRP A 1 88 ? 11.701 -8.529 1.255 1.00 85.56 88 TRP A C 1
ATOM 657 O O . TRP A 1 88 ? 10.702 -9.005 0.727 1.00 85.56 88 TRP A O 1
ATOM 667 N N . ALA A 1 89 ? 11.671 -7.562 2.158 1.00 83.56 89 ALA A N 1
ATOM 668 C CA . ALA A 1 89 ? 10.492 -6.845 2.565 1.00 83.56 89 ALA A CA 1
ATOM 669 C C . ALA A 1 89 ? 10.738 -5.335 2.521 1.00 83.56 89 ALA A C 1
ATOM 671 O O . ALA A 1 89 ? 11.839 -4.853 2.828 1.00 83.56 89 ALA A O 1
ATOM 672 N N . ASP A 1 90 ? 9.685 -4.595 2.189 1.00 78.44 90 ASP A N 1
ATOM 673 C CA . ASP A 1 90 ? 9.638 -3.157 2.395 1.00 78.44 90 ASP A CA 1
ATOM 674 C C . ASP A 1 90 ? 9.125 -2.860 3.799 1.00 78.44 90 ASP A C 1
ATOM 676 O O . ASP A 1 90 ? 7.923 -2.909 4.076 1.00 78.44 90 ASP A O 1
ATOM 680 N N . SER A 1 91 ? 10.051 -2.607 4.718 1.00 70.50 91 SER A N 1
ATOM 681 C CA . SER A 1 91 ? 9.711 -2.244 6.087 1.00 70.50 91 SER A CA 1
ATOM 682 C C . SER A 1 91 ? 9.709 -0.734 6.253 1.00 70.50 91 SER A C 1
ATOM 684 O O . SER A 1 91 ? 10.760 -0.093 6.129 1.00 70.50 91 SER A O 1
ATOM 686 N N . TYR A 1 92 ? 8.572 -0.164 6.643 1.00 66.44 92 TYR A N 1
ATOM 687 C CA . TYR A 1 92 ? 8.493 1.261 6.942 1.00 66.44 92 TYR A CA 1
ATOM 688 C C . TYR A 1 92 ? 8.486 1.544 8.447 1.00 66.44 92 TYR A C 1
ATOM 690 O O . TYR A 1 92 ? 7.789 0.919 9.251 1.00 66.44 92 TYR A O 1
ATOM 698 N N . ASN A 1 93 ? 9.244 2.568 8.840 1.00 57.00 93 ASN A N 1
ATOM 699 C CA . ASN A 1 93 ? 9.238 3.069 10.208 1.00 57.00 93 ASN A CA 1
ATOM 700 C C . ASN A 1 93 ? 7.969 3.906 10.478 1.00 57.00 93 ASN A C 1
ATOM 702 O O . ASN A 1 93 ? 7.579 4.731 9.655 1.00 57.00 93 ASN A O 1
ATOM 706 N N . ARG A 1 94 ? 7.365 3.747 11.665 1.00 53.44 94 ARG A N 1
ATOM 707 C CA . ARG A 1 94 ? 6.163 4.486 12.116 1.00 53.44 94 ARG A CA 1
ATOM 708 C C . ARG A 1 94 ? 6.330 5.993 12.102 1.00 53.44 94 ARG A C 1
ATOM 710 O O . ARG A 1 94 ? 5.346 6.706 11.994 1.00 53.44 94 ARG A O 1
ATOM 717 N N . VAL A 1 95 ? 7.562 6.462 12.278 1.00 48.62 95 VAL A N 1
ATOM 718 C CA . VAL A 1 95 ? 7.889 7.892 12.375 1.00 48.62 95 VAL A CA 1
ATOM 719 C C . VAL A 1 95 ? 7.975 8.546 10.988 1.00 48.62 95 VAL A C 1
ATOM 721 O O . VAL A 1 95 ? 8.240 9.735 10.893 1.00 48.62 95 VAL A O 1
ATOM 724 N N . LEU A 1 96 ? 7.778 7.791 9.901 1.00 55.66 96 LEU A N 1
ATOM 725 C CA . LEU A 1 96 ? 7.744 8.362 8.558 1.00 55.66 96 LEU A CA 1
ATOM 726 C C . LEU A 1 96 ? 6.413 9.082 8.317 1.00 55.66 96 LEU A C 1
ATOM 728 O O . LEU A 1 96 ? 5.335 8.533 8.560 1.00 55.66 96 LEU A O 1
ATOM 732 N N . ASP A 1 97 ? 6.515 10.308 7.813 1.00 50.22 97 ASP A N 1
ATOM 733 C CA . ASP A 1 97 ? 5.373 11.170 7.539 1.00 50.22 97 ASP A CA 1
ATOM 734 C C . ASP A 1 97 ? 4.402 10.537 6.524 1.00 50.22 97 ASP A C 1
ATOM 736 O O . ASP A 1 97 ? 4.762 9.738 5.650 1.00 50.22 97 ASP A O 1
ATOM 740 N N . GLY A 1 98 ? 3.117 10.850 6.693 1.00 54.72 98 GLY A N 1
ATOM 741 C CA . GLY A 1 98 ? 2.017 10.309 5.894 1.00 54.72 98 GLY A CA 1
ATOM 742 C C . GLY A 1 98 ? 1.605 8.874 6.236 1.00 54.72 98 GLY A C 1
ATOM 743 O O . GLY A 1 98 ? 0.617 8.397 5.693 1.00 54.72 98 GLY A O 1
ATOM 744 N N . GLN A 1 99 ? 2.294 8.168 7.134 1.00 60.81 99 GLN A N 1
ATOM 745 C CA . GLN A 1 99 ? 1.928 6.797 7.521 1.00 60.81 99 GLN A CA 1
ATOM 746 C C . GLN A 1 99 ? 0.988 6.759 8.724 1.00 60.81 99 GLN A C 1
ATOM 748 O O . GLN A 1 99 ? 1.308 6.162 9.750 1.00 60.81 99 GLN A O 1
ATOM 753 N N . PHE A 1 100 ? -0.152 7.441 8.625 1.00 65.19 100 PHE A N 1
ATOM 754 C CA . PHE A 1 100 ? -1.118 7.498 9.713 1.00 65.19 100 PHE A CA 1
ATOM 755 C C . PHE A 1 100 ? -2.554 7.757 9.257 1.00 65.19 100 PHE A C 1
ATOM 757 O O . PHE A 1 100 ? -2.804 8.317 8.188 1.00 65.19 100 PHE A O 1
ATOM 764 N N . PHE A 1 101 ? -3.507 7.383 10.112 1.00 70.50 101 PHE A N 1
ATOM 765 C CA . PHE A 1 101 ? -4.891 7.844 10.011 1.00 70.50 101 PHE A CA 1
ATOM 766 C C . PHE A 1 101 ? -5.039 9.183 10.712 1.00 70.50 101 PHE A C 1
ATOM 768 O O . PHE A 1 101 ? -4.730 9.278 11.895 1.00 70.50 101 PHE A O 1
ATOM 775 N N . VAL A 1 102 ? -5.542 10.187 9.999 1.00 70.81 102 VAL A N 1
ATOM 776 C CA . VAL A 1 102 ? -5.953 11.463 10.591 1.00 70.81 102 VAL A CA 1
ATOM 777 C C . VAL A 1 102 ? -7.318 11.255 11.238 1.00 70.81 102 VAL A C 1
ATOM 779 O O . VAL A 1 102 ? -8.295 11.001 10.537 1.00 70.81 102 VAL A O 1
ATOM 782 N N . LEU A 1 103 ? -7.385 11.322 12.567 1.00 73.00 103 LEU A N 1
ATOM 783 C CA . LEU A 1 103 ? -8.626 11.047 13.304 1.00 73.00 103 LEU A CA 1
ATOM 784 C C . LEU A 1 103 ? -9.569 12.254 13.347 1.00 73.00 103 LEU A C 1
ATOM 786 O O . LEU A 1 103 ? -10.783 12.103 13.428 1.00 73.00 103 LEU A O 1
ATOM 790 N N . ASP A 1 104 ? -9.008 13.456 13.293 1.00 67.19 104 ASP A N 1
ATOM 791 C CA . ASP A 1 104 ? -9.705 14.735 13.417 1.00 67.19 104 ASP A CA 1
ATOM 792 C C . ASP A 1 104 ? -9.935 15.419 12.061 1.00 67.19 104 ASP A C 1
ATOM 794 O O . ASP A 1 104 ? -10.145 16.630 12.003 1.00 67.19 104 ASP A O 1
ATOM 798 N N . GLU A 1 105 ? -9.908 14.660 10.959 1.00 71.00 105 GLU A N 1
ATOM 799 C CA . GLU A 1 105 ? -10.193 15.199 9.631 1.00 71.00 105 GLU A CA 1
ATOM 800 C C . GLU A 1 105 ? -11.641 15.712 9.593 1.00 71.00 105 GLU A C 1
ATOM 802 O O . GLU A 1 105 ? -12.563 14.901 9.697 1.00 71.00 105 GLU A O 1
ATOM 807 N N . PRO A 1 106 ? -11.896 17.024 9.401 1.00 70.81 106 PRO A N 1
ATOM 808 C CA . PRO A 1 106 ? -13.257 17.558 9.480 1.00 70.81 106 PRO A CA 1
ATOM 809 C C . PRO A 1 106 ? -14.221 16.930 8.470 1.00 70.81 106 PRO A C 1
ATOM 811 O O . PRO A 1 106 ? -15.420 16.846 8.725 1.00 70.81 106 PRO A O 1
ATOM 814 N N . ALA A 1 107 ? -13.698 16.483 7.325 1.00 70.56 107 ALA A N 1
ATOM 815 C CA . ALA A 1 107 ? -14.479 15.817 6.290 1.00 70.56 107 ALA A CA 1
ATOM 816 C C . ALA A 1 107 ? -14.812 14.346 6.614 1.00 70.56 107 ALA A C 1
ATOM 818 O O . ALA A 1 107 ? -15.729 13.795 6.010 1.00 70.56 107 ALA A O 1
ATOM 819 N N . ALA A 1 108 ? -14.078 13.705 7.529 1.00 71.69 108 ALA A N 1
ATOM 820 C CA . ALA A 1 108 ? -14.243 12.296 7.886 1.00 71.69 108 ALA A CA 1
ATOM 821 C C . ALA A 1 108 ? -13.758 12.019 9.328 1.00 71.69 108 ALA A C 1
ATOM 823 O O . ALA A 1 108 ? -12.763 11.314 9.513 1.00 71.69 108 ALA A O 1
ATOM 824 N N . PRO A 1 109 ? -14.424 12.578 10.356 1.00 77.69 109 PRO A N 1
ATOM 825 C CA . PRO A 1 109 ? -13.975 12.431 11.734 1.00 77.69 109 PRO A CA 1
ATOM 826 C C . PRO A 1 109 ? -14.106 10.979 12.209 1.00 77.69 109 PRO A C 1
ATOM 828 O O . PRO A 1 109 ? -15.135 10.330 12.005 1.00 77.69 109 PRO A O 1
ATOM 831 N N . VAL A 1 110 ? -13.076 10.48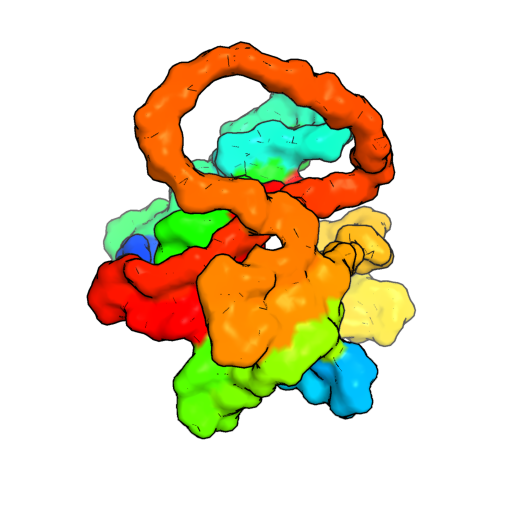4 12.893 1.00 82.19 110 VAL A N 1
ATOM 832 C CA . VAL A 1 110 ? -13.066 9.167 13.537 1.00 82.19 110 VAL A CA 1
ATOM 833 C C . VAL A 1 110 ? -13.433 9.347 15.004 1.00 82.19 110 VAL A C 1
ATOM 835 O O . VAL A 1 110 ? -12.735 10.024 15.757 1.00 82.19 110 VAL A O 1
ATOM 838 N N . SER A 1 111 ? -14.553 8.755 15.411 1.00 86.88 111 SER A N 1
ATOM 839 C CA . SER A 1 111 ? -15.003 8.811 16.803 1.00 86.88 111 SER A CA 1
ATOM 840 C C . SER A 1 111 ? -14.247 7.800 17.678 1.00 86.88 111 SER A C 1
ATOM 842 O O . SER A 1 111 ? -13.697 6.826 17.170 1.00 86.88 111 SER A O 1
ATOM 844 N N . PRO A 1 112 ? -14.213 7.996 19.003 1.00 87.75 112 PRO A N 1
ATOM 845 C CA . PRO A 1 112 ? -1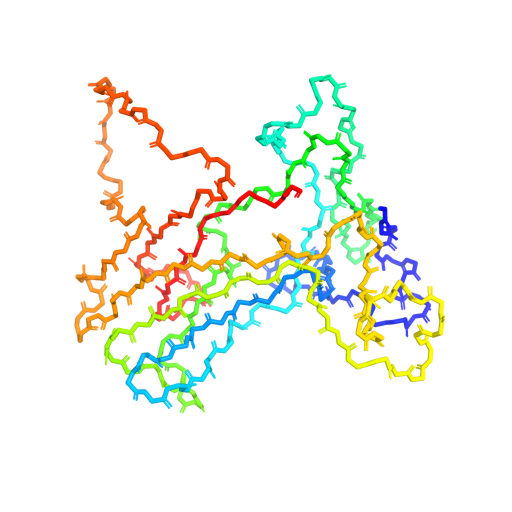3.757 6.963 19.924 1.00 87.75 112 PRO A CA 1
ATOM 846 C C . PRO A 1 112 ? -14.591 5.683 19.812 1.00 87.75 112 PRO A C 1
ATOM 848 O O . PRO A 1 112 ? -15.804 5.756 19.622 1.00 87.75 112 PRO A O 1
ATOM 851 N N . GLY A 1 113 ? -13.960 4.523 19.979 1.00 88.88 113 GLY A N 1
ATOM 852 C CA . GLY A 1 113 ? -14.623 3.224 19.924 1.00 88.88 113 GLY A CA 1
ATOM 853 C C . GLY A 1 113 ? -13.684 2.073 19.573 1.00 88.88 113 GLY A C 1
ATOM 854 O O . GLY A 1 113 ? -12.462 2.229 19.517 1.00 88.88 113 GLY A O 1
ATOM 855 N N . GLU A 1 114 ? -14.285 0.914 19.319 1.00 92.06 114 GLU A N 1
ATOM 856 C CA . GLU A 1 114 ? -13.589 -0.286 18.855 1.00 92.06 114 GLU A CA 1
ATOM 857 C C . GLU A 1 114 ? -13.552 -0.334 17.327 1.00 92.06 114 GLU A C 1
ATOM 859 O O . GLU A 1 114 ? -14.564 -0.106 16.651 1.00 92.06 114 GLU A O 1
ATOM 864 N N . TYR A 1 115 ? -12.384 -0.664 16.785 1.00 90.81 115 TYR A N 1
ATOM 865 C CA . TYR A 1 115 ? -12.135 -0.713 15.351 1.00 90.81 115 TYR A CA 1
ATOM 866 C C . TYR A 1 115 ? -11.357 -1.967 14.963 1.00 90.81 115 TYR A C 1
ATOM 868 O O . TYR A 1 115 ? -10.536 -2.482 15.721 1.00 90.81 115 TYR A O 1
ATOM 876 N N . ILE A 1 116 ? -11.570 -2.411 13.728 1.00 92.69 116 ILE A N 1
ATOM 877 C CA . ILE A 1 116 ? -10.643 -3.287 13.021 1.00 92.69 116 ILE A CA 1
ATOM 878 C C . ILE A 1 116 ? -9.783 -2.411 12.118 1.00 92.69 116 ILE A C 1
ATOM 880 O O . ILE A 1 116 ? -10.295 -1.752 11.213 1.00 92.69 116 ILE A O 1
ATOM 884 N N . LEU A 1 117 ? -8.477 -2.403 12.362 1.00 86.81 117 LEU A N 1
ATOM 885 C CA . LEU A 1 117 ? -7.514 -1.959 11.369 1.00 86.81 117 LEU A CA 1
ATOM 886 C C . LEU A 1 117 ? -7.325 -3.091 10.367 1.00 86.81 117 LEU A C 1
ATOM 888 O O . LEU A 1 117 ? -6.899 -4.178 10.751 1.00 86.81 117 LEU A O 1
ATOM 892 N N . ARG A 1 118 ? -7.601 -2.817 9.098 1.00 89.69 118 ARG A N 1
ATOM 893 C CA . ARG A 1 118 ? -7.347 -3.717 7.980 1.00 89.69 118 ARG A CA 1
ATOM 894 C C . ARG A 1 118 ? -6.299 -3.111 7.065 1.00 89.69 118 ARG A C 1
ATOM 896 O O . ARG A 1 118 ? -6.404 -1.952 6.663 1.00 89.69 118 ARG A O 1
ATOM 903 N N . VAL A 1 119 ? -5.325 -3.927 6.696 1.00 87.50 119 VAL A N 1
ATOM 904 C CA . VAL A 1 119 ? -4.324 -3.607 5.683 1.00 87.50 119 VAL A CA 1
ATOM 905 C C . VAL A 1 119 ? -4.432 -4.641 4.586 1.00 87.50 119 VAL A C 1
ATOM 907 O O . VAL A 1 119 ? -4.424 -5.837 4.856 1.00 87.50 119 VAL A O 1
ATOM 910 N N . THR A 1 120 ? -4.587 -4.176 3.354 1.00 90.00 120 THR A N 1
ATOM 911 C CA . THR A 1 120 ? -4.630 -5.034 2.168 1.00 90.00 120 THR A CA 1
ATOM 912 C C . THR A 1 120 ? -3.478 -4.661 1.251 1.00 90.00 120 THR A C 1
ATOM 914 O O . THR A 1 120 ? -3.469 -3.556 0.706 1.00 90.00 120 THR A O 1
ATOM 917 N N . VAL A 1 121 ? -2.518 -5.566 1.091 1.00 89.31 121 VAL A N 1
ATOM 918 C CA . VAL A 1 121 ? -1.399 -5.450 0.145 1.00 89.31 121 VAL A CA 1
ATOM 919 C C . VAL A 1 121 ? -1.879 -5.840 -1.247 1.00 89.31 121 VAL A C 1
ATOM 921 O O . VAL A 1 121 ? -2.722 -6.722 -1.372 1.00 89.31 121 VAL A O 1
ATOM 924 N N . ASN A 1 122 ? -1.386 -5.165 -2.287 1.00 90.56 122 ASN A N 1
ATOM 925 C CA . ASN A 1 122 ? -1.782 -5.365 -3.685 1.00 90.56 122 ASN A CA 1
ATOM 926 C C . ASN A 1 122 ? -3.307 -5.586 -3.832 1.00 90.56 122 ASN A C 1
ATOM 928 O O . ASN A 1 122 ? -3.749 -6.643 -4.292 1.00 90.56 122 ASN A O 1
ATOM 932 N N . PRO A 1 123 ? -4.127 -4.632 -3.351 1.00 91.75 123 PRO A N 1
ATOM 933 C CA . PRO A 1 123 ? -5.570 -4.796 -3.266 1.00 91.75 123 PRO A CA 1
ATOM 934 C C . PRO A 1 123 ? -6.194 -5.020 -4.643 1.00 91.75 123 PRO A C 1
ATOM 936 O O . PRO A 1 123 ? -5.823 -4.367 -5.620 1.00 91.75 123 PRO A O 1
ATOM 939 N N . ALA A 1 124 ? -7.198 -5.891 -4.678 1.00 92.88 124 ALA A N 1
ATOM 940 C CA . ALA A 1 124 ? -8.044 -6.105 -5.841 1.00 92.88 124 ALA A CA 1
ATOM 941 C C . ALA A 1 124 ? -8.785 -4.815 -6.239 1.00 92.88 124 ALA A C 1
ATOM 943 O O . ALA A 1 124 ? -9.255 -4.055 -5.383 1.00 92.88 124 ALA A O 1
ATOM 944 N N . PHE A 1 125 ? -8.947 -4.588 -7.540 1.00 91.44 125 PHE A N 1
ATOM 945 C CA . PHE A 1 125 ? -9.769 -3.511 -8.087 1.00 91.44 125 PHE A CA 1
ATOM 946 C C . PHE A 1 125 ? -10.552 -3.967 -9.322 1.00 91.44 125 PHE A C 1
ATOM 948 O O . PHE A 1 125 ? -10.231 -4.959 -9.973 1.00 91.44 125 PHE A O 1
ATOM 955 N N . VAL A 1 126 ? -11.626 -3.240 -9.639 1.00 92.69 126 VAL A N 1
ATOM 956 C CA . VAL A 1 126 ? -12.392 -3.481 -10.869 1.00 92.69 126 VAL A CA 1
ATOM 957 C C . VAL A 1 126 ? -11.537 -3.057 -12.056 1.00 92.69 126 VAL A C 1
ATOM 959 O O . VAL A 1 126 ? -11.137 -1.897 -12.127 1.00 92.69 126 VAL A O 1
ATOM 962 N N . CYS A 1 127 ? -11.289 -3.982 -12.978 1.00 89.88 127 CYS A N 1
ATOM 963 C CA . CYS A 1 127 ? -10.534 -3.717 -14.196 1.00 89.88 127 CYS A CA 1
ATOM 964 C C . CYS A 1 127 ? -11.179 -2.589 -15.013 1.00 89.88 127 CYS A C 1
ATOM 966 O O . CYS A 1 127 ? -12.385 -2.612 -15.281 1.00 89.88 127 CYS A O 1
ATOM 968 N N . GLY A 1 128 ? -10.377 -1.599 -15.398 1.00 87.12 128 GLY A N 1
ATOM 969 C CA . GLY A 1 128 ? -10.784 -0.497 -16.255 1.00 87.12 128 GLY A CA 1
ATOM 970 C C . GLY A 1 128 ? -10.281 -0.645 -17.689 1.00 87.12 128 GLY A C 1
ATOM 971 O O . GLY A 1 128 ? -9.635 -1.620 -18.073 1.00 87.12 128 GLY A O 1
ATOM 972 N N . ALA A 1 129 ? -10.562 0.374 -18.500 1.00 80.12 129 ALA A N 1
ATOM 973 C CA . ALA A 1 129 ? -9.970 0.482 -19.826 1.00 80.12 129 ALA A CA 1
ATOM 974 C C . ALA A 1 129 ? -8.444 0.644 -19.701 1.00 80.12 129 ALA A C 1
ATOM 976 O O . ALA A 1 129 ? -7.978 1.617 -19.112 1.00 80.12 129 ALA A O 1
ATOM 977 N N . GLY A 1 130 ? -7.686 -0.293 -20.277 1.00 80.12 130 GLY A N 1
ATOM 978 C CA . GLY A 1 130 ? -6.220 -0.323 -20.202 1.00 80.12 130 GLY A CA 1
ATOM 979 C C . GLY A 1 130 ? -5.648 -1.358 -19.228 1.00 80.12 130 GLY A C 1
ATOM 980 O O . GLY A 1 130 ? -4.434 -1.551 -19.214 1.00 80.12 130 GLY A O 1
ATOM 981 N N . ASP A 1 131 ? -6.496 -2.066 -18.477 1.00 85.19 131 ASP A N 1
ATOM 982 C CA . ASP A 1 131 ? -6.066 -3.089 -17.517 1.00 85.19 131 ASP A CA 1
ATOM 983 C C . ASP A 1 131 ? -6.076 -4.519 -18.081 1.00 85.19 131 ASP A C 1
ATOM 985 O O . ASP A 1 131 ? -5.814 -5.466 -17.349 1.00 85.19 131 ASP A O 1
ATOM 989 N N . ASP A 1 132 ? -6.312 -4.702 -19.383 1.00 84.12 132 ASP A N 1
ATOM 990 C CA . ASP A 1 132 ? -6.444 -6.032 -20.007 1.00 84.12 132 ASP A CA 1
ATOM 991 C C . ASP A 1 132 ? -5.220 -6.941 -19.779 1.00 84.12 132 ASP A C 1
ATOM 993 O O . ASP A 1 132 ? -5.337 -8.165 -19.741 1.00 84.12 132 ASP A O 1
ATOM 997 N N . ALA A 1 133 ? -4.034 -6.347 -19.625 1.00 88.19 133 ALA A N 1
ATOM 998 C CA . ALA A 1 133 ? -2.786 -7.062 -19.365 1.00 88.19 133 ALA A CA 1
ATOM 999 C C . ALA A 1 133 ? -2.476 -7.246 -17.866 1.00 88.19 133 ALA A C 1
ATOM 1001 O O . ALA A 1 133 ? -1.446 -7.834 -17.523 1.00 88.19 133 ALA A O 1
ATOM 1002 N N . ARG A 1 134 ? -3.316 -6.720 -16.965 1.00 90.12 134 ARG A N 1
ATOM 1003 C CA . ARG A 1 134 ? -3.114 -6.848 -15.521 1.00 90.12 134 ARG A CA 1
ATOM 1004 C C . ARG A 1 134 ? -3.360 -8.293 -15.069 1.00 90.12 134 ARG A C 1
ATOM 1006 O O . ARG A 1 134 ? -4.177 -9.008 -15.650 1.00 90.12 134 ARG A O 1
ATOM 1013 N N . PRO A 1 135 ? -2.665 -8.747 -14.020 1.00 93.81 135 PRO A N 1
ATOM 1014 C CA . PRO A 1 135 ? -2.993 -9.987 -13.329 1.00 93.81 135 PRO A CA 1
ATOM 1015 C C . PRO A 1 135 ? -4.426 -9.964 -12.795 1.00 93.81 135 PRO A C 1
ATOM 1017 O O . PRO A 1 135 ? -4.880 -8.932 -12.303 1.00 93.81 135 PRO A O 1
ATOM 1020 N N . HIS A 1 136 ? -5.106 -11.105 -12.882 1.00 93.81 136 HIS A N 1
ATOM 1021 C CA . HIS A 1 136 ? -6.463 -11.281 -12.376 1.00 93.81 136 HIS A CA 1
ATOM 1022 C C . HIS A 1 136 ? -6.489 -12.356 -11.289 1.00 93.81 136 HIS A C 1
ATOM 1024 O O . HIS A 1 136 ? -5.806 -13.377 -11.416 1.00 93.81 136 HIS A O 1
ATOM 1030 N N . ASP A 1 137 ? -7.293 -12.148 -10.250 1.00 93.19 137 ASP A N 1
ATOM 1031 C CA . ASP A 1 137 ? -7.589 -13.191 -9.271 1.00 93.19 137 ASP A CA 1
ATOM 1032 C C . ASP A 1 137 ? -8.645 -14.188 -9.788 1.00 93.19 137 ASP A C 1
ATOM 1034 O O . ASP A 1 137 ? -9.192 -14.069 -10.889 1.00 93.19 137 ASP A O 1
ATOM 1038 N N . ALA A 1 138 ? -8.959 -15.199 -8.974 1.00 91.38 138 ALA A N 1
ATOM 1039 C CA . ALA A 1 138 ? -9.967 -16.205 -9.308 1.00 91.38 138 ALA A CA 1
ATOM 1040 C C . ALA A 1 138 ? -11.400 -15.641 -9.410 1.00 91.38 138 ALA A C 1
ATOM 1042 O O . ALA A 1 138 ? -12.269 -16.296 -9.987 1.00 91.38 138 ALA A O 1
ATOM 1043 N N . ALA A 1 139 ? -11.658 -14.456 -8.848 1.00 91.75 139 ALA A N 1
ATOM 1044 C CA . ALA A 1 139 ? -12.936 -13.756 -8.922 1.00 91.75 139 ALA A CA 1
ATOM 1045 C C . ALA A 1 139 ? -13.012 -12.781 -10.116 1.00 91.75 139 ALA A C 1
ATOM 1047 O O . ALA A 1 139 ? -14.078 -12.221 -10.375 1.00 91.75 139 ALA A O 1
ATOM 1048 N N . GLY A 1 140 ? -11.921 -12.623 -10.873 1.00 92.19 140 GLY A N 1
ATOM 1049 C CA . GLY A 1 140 ? -11.832 -11.754 -12.042 1.00 92.19 140 GLY A CA 1
ATOM 1050 C C . GLY A 1 140 ? -11.518 -10.293 -11.718 1.00 92.19 140 GLY A C 1
ATOM 1051 O O . GLY A 1 140 ? -11.691 -9.445 -12.592 1.00 92.19 140 GLY A O 1
ATOM 1052 N N . PHE A 1 141 ? -11.074 -9.975 -10.498 1.00 93.56 141 PHE A N 1
ATOM 1053 C CA . PHE A 1 141 ? -10.581 -8.638 -10.172 1.00 93.56 141 PHE A CA 1
ATOM 1054 C C . PHE A 1 141 ? -9.134 -8.461 -10.614 1.00 93.56 141 PHE A C 1
ATOM 1056 O O . PHE A 1 141 ? -8.337 -9.396 -10.561 1.00 93.56 141 PHE A O 1
ATOM 1063 N N . CYS A 1 142 ? -8.794 -7.238 -11.012 1.00 93.88 142 CYS A N 1
ATOM 1064 C CA . CYS A 1 142 ? -7.441 -6.868 -11.386 1.00 93.88 142 CYS A CA 1
ATOM 1065 C C . CYS A 1 142 ? -6.581 -6.600 -10.152 1.00 93.88 142 CYS A C 1
ATOM 1067 O O . CYS A 1 142 ? -7.047 -6.064 -9.145 1.00 93.88 142 CYS A O 1
ATOM 1069 N N . HIS A 1 143 ? -5.298 -6.920 -10.280 1.00 92.88 143 HIS A N 1
ATOM 1070 C CA . HIS A 1 143 ? -4.249 -6.598 -9.321 1.00 92.88 143 HIS A CA 1
ATOM 1071 C C . HIS A 1 143 ? -3.106 -5.859 -10.015 1.00 92.88 143 HIS A C 1
ATOM 1073 O O . HIS A 1 143 ? -2.901 -5.978 -11.224 1.00 92.88 143 HIS A O 1
ATOM 1079 N N . MET A 1 144 ? -2.318 -5.102 -9.249 1.00 89.06 144 MET A N 1
ATOM 1080 C CA . MET A 1 144 ? -1.123 -4.454 -9.797 1.00 89.06 144 MET A CA 1
ATOM 1081 C C . MET A 1 144 ? -0.015 -5.472 -10.056 1.00 89.06 144 MET A C 1
ATOM 1083 O O . MET A 1 144 ? 0.722 -5.339 -11.036 1.00 89.06 144 MET A O 1
ATOM 1087 N N . PHE A 1 145 ? 0.073 -6.494 -9.199 1.00 89.88 145 PHE A N 1
ATOM 1088 C CA . PHE A 1 145 ? 1.077 -7.551 -9.274 1.00 89.88 145 PHE A CA 1
ATOM 1089 C C . PHE A 1 145 ? 0.463 -8.944 -9.363 1.00 89.88 145 PHE A C 1
ATOM 1091 O O . PHE A 1 145 ? -0.598 -9.221 -8.800 1.00 89.88 145 PHE A O 1
ATOM 1098 N N . ALA A 1 146 ? 1.160 -9.817 -10.091 1.00 91.88 146 ALA A N 1
ATOM 1099 C CA . ALA A 1 146 ? 0.869 -11.237 -10.125 1.00 91.88 146 ALA A CA 1
ATOM 1100 C C . ALA A 1 146 ? 1.424 -11.850 -8.843 1.00 91.88 146 ALA A C 1
ATOM 1102 O O . ALA A 1 146 ? 2.616 -11.698 -8.571 1.00 91.88 146 ALA A O 1
ATOM 1103 N N . GLU A 1 147 ? 0.582 -12.544 -8.089 1.00 89.38 147 GLU A N 1
ATOM 1104 C CA . GLU A 1 147 ? 0.991 -13.245 -6.875 1.00 89.38 147 GLU A CA 1
ATOM 1105 C C . GLU A 1 147 ? 0.660 -14.726 -6.985 1.00 89.38 147 GLU A C 1
ATOM 1107 O O . GLU A 1 147 ? -0.259 -15.131 -7.698 1.00 89.38 147 GLU A O 1
ATOM 1112 N N . SER A 1 148 ? 1.445 -15.557 -6.299 1.00 90.12 148 SER A N 1
ATOM 1113 C CA . SER A 1 148 ? 1.170 -16.995 -6.226 1.00 90.12 148 SER A CA 1
ATOM 1114 C C . SER A 1 148 ? -0.058 -17.312 -5.376 1.00 90.12 148 SER A C 1
ATOM 1116 O O . SER A 1 148 ? -0.647 -18.378 -5.531 1.00 90.12 148 SER A O 1
ATOM 1118 N N . ASP A 1 149 ? -0.401 -16.409 -4.462 1.00 87.56 149 ASP A N 1
ATOM 1119 C CA . ASP A 1 149 ? -1.523 -16.509 -3.546 1.00 87.56 149 ASP A CA 1
ATOM 1120 C C . ASP A 1 149 ? -1.972 -15.083 -3.216 1.00 87.56 149 ASP A C 1
ATOM 1122 O O . ASP A 1 149 ? -1.150 -14.288 -2.787 1.00 87.56 149 ASP A O 1
ATOM 1126 N N . TYR A 1 150 ? -3.240 -14.760 -3.469 1.00 90.44 150 TYR A N 1
ATOM 1127 C CA . TYR A 1 150 ? -3.837 -13.471 -3.092 1.00 90.44 150 TYR A CA 1
ATOM 1128 C C . TYR A 1 150 ? -4.584 -13.550 -1.752 1.00 90.44 150 TYR A C 1
ATOM 1130 O O . TYR A 1 150 ? -5.085 -12.548 -1.241 1.00 90.44 150 TYR A O 1
ATOM 1138 N N . THR A 1 151 ? -4.734 -14.750 -1.181 1.00 89.06 151 THR A N 1
ATOM 1139 C CA . THR A 1 151 ? -5.566 -14.985 0.009 1.00 89.06 151 THR A CA 1
ATOM 1140 C C . THR A 1 151 ? -4.882 -14.575 1.312 1.00 89.06 151 THR A C 1
ATOM 1142 O O . THR A 1 151 ? -5.541 -14.458 2.344 1.00 89.06 151 THR A O 1
ATOM 1145 N N . ASN A 1 152 ? -3.579 -14.300 1.264 1.00 87.38 152 ASN A N 1
ATOM 1146 C CA . ASN A 1 152 ? -2.757 -13.836 2.380 1.00 87.38 152 ASN A CA 1
ATOM 1147 C C . ASN A 1 152 ? -2.447 -12.326 2.322 1.00 87.38 152 ASN A C 1
ATOM 1149 O O . ASN A 1 152 ? -1.687 -11.832 3.153 1.00 87.38 152 ASN A O 1
ATOM 1153 N N . ASN A 1 153 ? -3.062 -11.584 1.398 1.00 90.06 153 ASN A N 1
ATOM 1154 C CA . ASN A 1 153 ? -2.828 -10.149 1.210 1.00 90.06 153 ASN A CA 1
ATOM 1155 C C . ASN A 1 153 ? -3.465 -9.260 2.287 1.00 90.06 153 ASN A C 1
ATOM 1157 O O . ASN A 1 153 ? -3.210 -8.055 2.320 1.00 90.06 153 ASN A O 1
ATOM 1161 N N . VAL A 1 154 ? -4.327 -9.824 3.135 1.00 90.50 154 VAL A N 1
ATOM 1162 C CA . VAL A 1 154 ? -5.086 -9.083 4.145 1.00 90.50 154 VAL A CA 1
ATOM 1163 C C . VAL A 1 154 ? -4.553 -9.389 5.540 1.00 90.50 154 VAL A C 1
ATOM 1165 O O . VAL A 1 154 ? -4.568 -10.534 5.988 1.00 90.50 154 VAL A O 1
ATOM 1168 N N . GLY A 1 155 ? -4.144 -8.341 6.251 1.00 85.06 155 GLY A N 1
ATOM 1169 C CA . GLY A 1 155 ? -3.846 -8.370 7.679 1.00 85.06 155 GLY A CA 1
ATOM 1170 C C . GLY A 1 155 ? -4.850 -7.532 8.466 1.00 85.06 155 GLY A C 1
ATOM 1171 O O . GLY A 1 155 ? -5.225 -6.440 8.036 1.00 85.06 155 GLY A O 1
ATOM 1172 N N . GLU A 1 156 ? -5.278 -8.027 9.627 1.00 88.06 156 GLU A N 1
ATOM 1173 C CA . GLU A 1 156 ? -6.219 -7.325 10.503 1.00 88.06 156 GLU A CA 1
ATOM 1174 C C . GLU A 1 156 ? -5.742 -7.292 11.955 1.00 88.06 156 GLU A C 1
ATOM 1176 O O . GLU A 1 156 ? -5.138 -8.242 12.460 1.00 88.06 156 GLU A O 1
ATOM 1181 N N . ALA A 1 157 ? -6.056 -6.200 12.648 1.00 84.50 157 ALA A N 1
ATOM 1182 C CA . ALA A 1 157 ? -5.829 -6.049 14.076 1.00 84.50 157 ALA A CA 1
ATOM 1183 C C . ALA A 1 157 ? -6.988 -5.293 14.732 1.00 84.50 157 ALA A C 1
ATOM 1185 O O . ALA A 1 157 ? -7.437 -4.266 14.226 1.00 84.50 157 ALA A O 1
ATOM 1186 N N . ALA A 1 158 ? -7.439 -5.772 15.891 1.00 85.38 158 ALA A N 1
ATOM 1187 C CA . ALA A 1 158 ? -8.354 -5.014 16.737 1.00 85.38 158 ALA A CA 1
ATOM 1188 C C . ALA A 1 158 ? -7.603 -3.854 17.409 1.00 85.38 158 ALA A C 1
ATOM 1190 O O . ALA A 1 158 ? -6.516 -4.056 17.964 1.00 85.38 158 ALA A O 1
ATOM 1191 N N . ILE A 1 159 ? -8.185 -2.657 17.362 1.00 82.62 159 ILE A N 1
ATOM 1192 C CA . ILE A 1 159 ? -7.664 -1.465 18.032 1.00 82.62 159 ILE A CA 1
ATOM 1193 C C . ILE A 1 159 ? -8.785 -0.728 18.766 1.00 82.62 159 ILE A C 1
ATOM 1195 O O . ILE A 1 159 ? -9.917 -0.655 18.284 1.00 82.62 159 ILE A O 1
ATOM 1199 N N . THR A 1 160 ? -8.436 -0.109 19.890 1.00 83.38 160 THR A N 1
ATOM 1200 C CA . THR A 1 160 ? -9.342 0.764 20.640 1.00 83.38 160 THR A CA 1
ATOM 1201 C C . THR A 1 160 ? -8.877 2.207 20.496 1.00 83.38 160 THR A C 1
ATOM 1203 O O . THR A 1 160 ? -7.750 2.550 20.873 1.00 83.38 160 THR A O 1
ATOM 1206 N N . ILE A 1 161 ? -9.757 3.066 19.979 1.00 83.38 161 ILE A N 1
ATOM 1207 C CA . ILE A 1 161 ? -9.544 4.513 19.910 1.00 83.38 161 ILE A CA 1
ATOM 1208 C C . ILE A 1 161 ? -10.258 5.147 21.112 1.00 83.38 161 ILE A C 1
ATOM 1210 O O . ILE A 1 161 ? -11.486 5.190 21.136 1.00 83.38 161 ILE A O 1
ATOM 1214 N N . PRO A 1 162 ? -9.540 5.623 22.140 1.00 75.88 162 PRO A N 1
ATOM 1215 C CA . PRO A 1 162 ? -10.148 6.254 23.308 1.00 75.88 162 PRO A CA 1
ATOM 1216 C C . PRO A 1 162 ? -10.622 7.678 23.002 1.00 75.88 162 PRO A C 1
ATOM 1218 O O . PRO A 1 162 ? -10.180 8.320 22.049 1.00 75.88 162 PRO A O 1
ATOM 1221 N N . SER A 1 163 ? -11.477 8.210 23.877 1.00 74.06 163 SER A N 1
ATOM 1222 C CA . SER A 1 163 ? -11.864 9.627 23.864 1.00 74.06 163 SER A CA 1
ATOM 1223 C C . SER A 1 163 ? -10.705 10.565 24.197 1.00 74.06 163 SER A C 1
ATOM 1225 O O . SER A 1 163 ? -10.731 11.732 23.808 1.00 74.06 163 SER A O 1
ATOM 1227 N N . ASP A 1 164 ? -9.662 10.052 24.851 1.00 67.19 164 ASP A N 1
ATOM 1228 C CA . ASP A 1 164 ? -8.380 10.712 25.022 1.00 67.19 164 ASP A CA 1
ATOM 1229 C C . ASP A 1 164 ? -7.253 9.936 24.324 1.00 67.19 164 ASP A C 1
ATOM 1231 O O . ASP A 1 164 ? -6.733 8.943 24.817 1.00 67.19 164 ASP A O 1
ATOM 1235 N N . VAL A 1 165 ? -6.799 10.427 23.169 1.00 56.44 165 VAL A N 1
ATOM 1236 C CA . VAL A 1 165 ? -5.803 9.749 22.304 1.00 56.44 165 VAL A CA 1
ATOM 1237 C C . VAL A 1 165 ? -4.485 9.343 22.988 1.00 56.44 165 VAL A C 1
ATOM 1239 O O . VAL A 1 165 ? -3.730 8.543 22.443 1.00 56.44 165 VAL A O 1
ATOM 1242 N N . LYS A 1 166 ? -4.214 9.846 24.199 1.00 51.88 166 LYS A N 1
ATOM 1243 C CA . LYS A 1 166 ? -3.090 9.433 25.054 1.00 51.88 166 LYS A CA 1
ATOM 1244 C C . LYS A 1 166 ? -3.195 7.986 25.559 1.00 51.88 166 LYS A C 1
ATOM 1246 O O . LYS A 1 166 ? -2.163 7.416 25.891 1.00 51.88 166 LYS A O 1
ATOM 1251 N N . ASN A 1 167 ? -4.394 7.403 25.596 1.00 53.56 167 ASN A N 1
ATOM 1252 C CA . ASN A 1 167 ? -4.646 6.054 26.118 1.00 53.56 167 ASN A CA 1
ATOM 1253 C C . ASN A 1 167 ? -4.930 5.016 25.019 1.00 53.56 167 ASN A C 1
ATOM 1255 O O . ASN A 1 167 ? -5.546 3.985 25.288 1.00 53.56 167 ASN A O 1
ATOM 1259 N N . ALA A 1 168 ? -4.562 5.296 23.763 1.00 56.66 168 ALA A N 1
ATOM 1260 C CA . ALA A 1 168 ? -4.826 4.371 22.664 1.00 56.66 168 ALA A CA 1
ATOM 1261 C C . ALA A 1 168 ? -4.145 3.018 22.919 1.00 56.66 168 ALA A C 1
ATOM 1263 O O . ALA A 1 168 ? -2.999 2.977 23.370 1.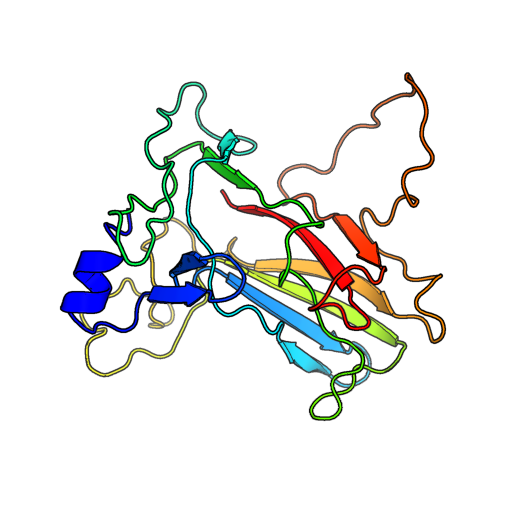00 56.66 168 ALA A O 1
ATOM 1264 N N . SER A 1 169 ? -4.845 1.911 22.646 1.00 48.44 169 SER A N 1
ATOM 1265 C CA . SER A 1 169 ? -4.352 0.555 22.935 1.00 48.44 169 SER A CA 1
ATOM 1266 C C . SER A 1 169 ? -4.620 -0.431 21.786 1.00 48.44 169 SER A C 1
ATOM 1268 O O . SER A 1 169 ? -5.521 -0.230 20.971 1.00 48.44 169 SER A O 1
ATOM 1270 N N . GLY A 1 170 ? -3.768 -1.458 21.678 1.00 45.62 170 GLY A N 1
ATOM 1271 C CA . GLY A 1 170 ? -3.687 -2.371 20.530 1.00 45.62 170 GLY A CA 1
ATOM 1272 C C . GLY A 1 170 ? -2.278 -2.968 20.352 1.00 45.62 170 GLY A C 1
ATOM 1273 O O . GLY A 1 170 ? -1.339 -2.544 21.042 1.00 45.62 170 GLY A O 1
ATOM 1274 N N . PRO A 1 171 ? -2.099 -3.964 19.461 1.00 41.72 171 PRO A N 1
ATOM 1275 C CA . PRO A 1 171 ? -0.822 -4.650 19.264 1.00 41.72 171 PRO A CA 1
ATOM 1276 C C . PRO A 1 171 ? 0.333 -3.666 19.053 1.00 41.72 171 PRO A C 1
ATOM 1278 O O . PRO A 1 171 ? 0.288 -2.809 18.183 1.00 41.72 171 PRO A O 1
ATOM 1281 N N . GLY A 1 172 ? 1.371 -3.748 19.887 1.00 41.25 172 GLY A N 1
ATOM 1282 C CA . GLY A 1 172 ? 2.603 -2.983 19.713 1.00 41.25 172 GLY A CA 1
ATOM 1283 C C . GLY A 1 172 ? 2.557 -1.477 20.002 1.00 41.25 172 GLY A C 1
ATOM 1284 O O . GLY A 1 172 ? 3.440 -0.764 19.526 1.00 41.25 172 GLY A O 1
ATOM 1285 N N . LEU A 1 173 ? 1.603 -1.020 20.819 1.00 40.12 173 LEU A N 1
ATOM 1286 C CA . LEU A 1 173 ? 1.532 0.323 21.426 1.00 40.12 173 LEU A CA 1
ATOM 1287 C C . LEU A 1 173 ? 2.438 0.516 22.659 1.00 40.12 173 LEU A C 1
ATOM 1289 O O . LEU A 1 173 ? 2.078 1.212 23.605 1.00 40.12 173 LEU A O 1
ATOM 1293 N N . SER A 1 174 ? 3.626 -0.098 22.690 1.00 32.41 174 SER A N 1
ATOM 1294 C CA . SER A 1 174 ? 4.522 0.046 23.844 1.00 32.41 174 SER A CA 1
ATOM 1295 C C . SER A 1 174 ? 5.228 1.406 23.839 1.00 32.41 174 SER A C 1
ATOM 1297 O O . SER A 1 174 ? 6.082 1.640 22.987 1.00 32.41 174 SER A O 1
ATOM 1299 N N . GLU A 1 175 ? 4.839 2.234 24.812 1.00 32.69 175 GLU A N 1
ATOM 1300 C CA . GLU A 1 175 ? 5.519 3.367 25.458 1.00 32.69 175 GLU A CA 1
ATOM 1301 C C . GLU A 1 175 ? 6.424 4.272 24.602 1.00 32.69 175 GLU A C 1
ATOM 1303 O O . GLU A 1 175 ? 7.424 3.862 24.013 1.00 32.69 175 GLU A O 1
ATOM 1308 N N . ALA A 1 176 ? 6.118 5.575 24.643 1.00 30.78 176 ALA A N 1
ATOM 1309 C CA . ALA A 1 176 ? 6.993 6.640 24.166 1.00 30.78 176 ALA A CA 1
ATOM 1310 C C . ALA A 1 176 ? 8.447 6.398 24.627 1.00 30.78 176 ALA A C 1
ATOM 1312 O O . ALA A 1 176 ? 8.669 6.136 25.814 1.00 30.78 176 ALA A O 1
ATOM 1313 N N . PRO A 1 177 ? 9.456 6.490 23.738 1.00 30.03 177 PRO A N 1
ATOM 1314 C CA . PRO A 1 177 ? 10.817 6.131 24.093 1.00 30.03 177 PRO A CA 1
ATOM 1315 C C . PRO A 1 177 ? 11.379 7.168 25.066 1.00 30.03 177 PRO A C 1
ATOM 1317 O O . PRO A 1 177 ? 11.911 8.208 24.673 1.00 30.03 177 PRO A O 1
ATOM 1320 N N . THR A 1 178 ? 11.313 6.874 26.363 1.00 26.25 178 THR A N 1
ATOM 1321 C CA . THR A 1 178 ? 12.237 7.484 27.311 1.00 26.25 178 THR A CA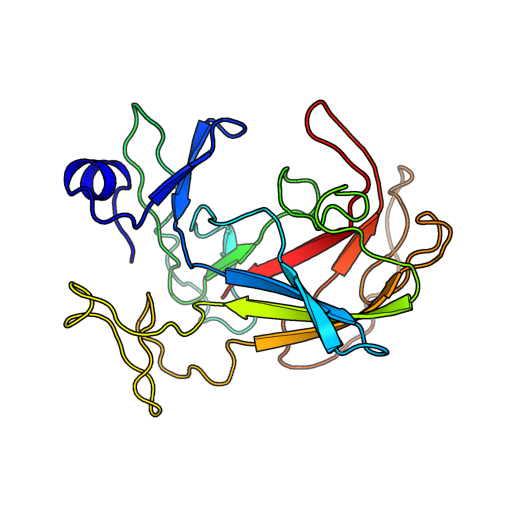 1
ATOM 1322 C C . THR A 1 178 ? 13.621 6.915 27.015 1.00 26.25 178 THR A C 1
ATOM 1324 O O . THR A 1 178 ? 13.836 5.708 26.907 1.00 26.25 178 THR A O 1
ATOM 1327 N N . ARG A 1 179 ? 14.595 7.804 26.801 1.00 31.08 179 ARG A N 1
ATOM 1328 C CA . ARG A 1 179 ? 15.997 7.414 26.627 1.00 31.08 179 ARG A CA 1
ATOM 1329 C C . ARG A 1 179 ? 16.445 6.607 27.855 1.00 31.08 179 ARG A C 1
ATOM 1331 O O . ARG A 1 179 ? 16.659 7.233 28.893 1.00 31.08 179 ARG A O 1
ATOM 1338 N N . ARG A 1 180 ? 16.669 5.288 27.724 1.00 27.09 180 ARG A N 1
ATOM 1339 C CA . ARG A 1 180 ? 17.874 4.552 28.195 1.00 27.09 180 ARG A CA 1
ATOM 1340 C C . ARG A 1 180 ? 17.748 3.010 28.160 1.00 27.09 180 ARG A C 1
ATOM 1342 O O . ARG A 1 180 ? 16.813 2.439 28.691 1.00 27.09 180 ARG A O 1
ATOM 1349 N N . ASN A 1 181 ? 18.812 2.401 27.622 1.00 27.28 181 ASN A N 1
ATOM 1350 C CA . ASN A 1 181 ? 19.554 1.191 28.028 1.00 27.28 181 ASN A CA 1
ATOM 1351 C C . ASN A 1 181 ? 18.849 -0.150 28.360 1.00 27.28 181 ASN A C 1
ATOM 1353 O O . ASN A 1 181 ? 18.361 -0.349 29.460 1.00 27.28 181 ASN A O 1
ATOM 1357 N N . ASN A 1 182 ? 19.076 -1.113 27.453 1.00 35.16 182 ASN A N 1
ATOM 1358 C CA . ASN A 1 182 ? 19.509 -2.516 27.631 1.00 35.16 182 ASN A CA 1
ATOM 1359 C C . ASN A 1 182 ? 18.810 -3.498 28.610 1.00 35.16 182 ASN A C 1
ATOM 1361 O O . ASN A 1 182 ? 18.821 -3.315 29.820 1.00 35.16 182 ASN A O 1
ATOM 1365 N N . LYS A 1 183 ? 18.526 -4.686 28.032 1.00 31.47 183 LYS A N 1
ATOM 1366 C CA . LYS A 1 183 ? 18.361 -6.047 28.605 1.00 31.47 183 LYS A CA 1
ATOM 1367 C C . LYS A 1 183 ? 17.037 -6.389 29.320 1.00 31.47 183 LYS A C 1
ATOM 1369 O O . LYS A 1 183 ? 16.851 -6.081 30.488 1.00 31.47 183 LYS A O 1
ATOM 1374 N N . GLY A 1 184 ? 16.211 -7.205 28.654 1.00 21.97 184 GLY A N 1
ATOM 1375 C CA . GLY A 1 184 ? 15.090 -7.973 29.228 1.00 21.97 184 GLY A CA 1
ATOM 1376 C C . GLY A 1 184 ? 14.383 -8.818 28.154 1.00 21.97 184 GLY A C 1
ATOM 1377 O O . GLY A 1 184 ? 14.488 -8.457 26.988 1.00 21.97 184 GLY A O 1
ATOM 1378 N N . PRO A 1 185 ? 13.769 -9.971 28.485 1.00 24.58 185 PRO A N 1
ATOM 1379 C CA . PRO A 1 185 ? 13.719 -11.149 27.615 1.00 24.58 185 PRO A CA 1
ATOM 1380 C C . PRO A 1 185 ? 12.659 -11.081 26.507 1.00 24.58 185 PRO A C 1
ATOM 1382 O O . PRO A 1 185 ? 11.547 -10.601 26.705 1.00 24.58 185 PRO A O 1
ATOM 1385 N N . VAL A 1 186 ? 13.008 -11.641 25.347 1.00 27.64 186 VAL A N 1
ATOM 1386 C CA . VAL A 1 186 ? 12.103 -11.885 24.218 1.00 27.64 186 VAL A CA 1
ATOM 1387 C C . VAL A 1 186 ? 11.251 -13.114 24.544 1.00 27.64 186 VAL A C 1
ATOM 1389 O O . VAL A 1 186 ? 11.796 -14.202 24.727 1.00 27.64 186 VAL A O 1
ATOM 1392 N N . SER A 1 187 ? 9.929 -12.947 24.628 1.00 24.22 187 SER A N 1
ATOM 1393 C CA . SER A 1 187 ? 8.985 -14.064 24.768 1.00 24.22 187 SER A CA 1
ATOM 1394 C C . SER A 1 187 ? 8.558 -14.575 23.379 1.00 24.22 187 SER A C 1
ATOM 1396 O O . SER A 1 187 ? 8.322 -13.751 22.491 1.00 24.22 187 SER A O 1
ATOM 1398 N N . PRO A 1 188 ? 8.490 -15.900 23.145 1.00 27.52 188 PRO A N 1
ATOM 1399 C CA . PRO A 1 188 ? 8.350 -16.470 21.811 1.00 27.52 188 PRO A CA 1
ATOM 1400 C C . PRO A 1 188 ? 6.886 -16.661 21.368 1.00 27.52 188 PRO A C 1
ATOM 1402 O O . PRO A 1 188 ? 6.029 -17.061 22.146 1.00 27.52 188 PRO A O 1
ATOM 1405 N N . HIS A 1 189 ? 6.692 -16.507 20.054 1.00 24.61 189 HIS A N 1
ATOM 1406 C CA . HIS A 1 189 ? 5.652 -17.095 19.196 1.00 24.61 189 HIS A CA 1
ATOM 1407 C C . HIS A 1 189 ? 4.209 -16.552 19.211 1.00 24.61 189 HIS A C 1
ATOM 1409 O O . HIS A 1 189 ? 3.363 -16.993 19.979 1.00 24.61 189 HIS A O 1
ATOM 1415 N N . ALA A 1 190 ? 3.882 -15.833 18.131 1.00 23.52 190 ALA A N 1
ATOM 1416 C CA . ALA A 1 190 ? 2.828 -16.260 17.207 1.00 23.52 190 ALA A CA 1
ATOM 1417 C C . ALA A 1 190 ? 3.481 -16.515 15.834 1.00 23.52 190 ALA A C 1
ATOM 1419 O O . ALA A 1 190 ? 4.327 -15.741 15.387 1.00 23.52 190 ALA A O 1
ATOM 1420 N N . ARG A 1 191 ? 3.196 -17.667 15.223 1.00 26.73 191 ARG A N 1
ATOM 1421 C CA . ARG A 1 191 ? 3.785 -18.115 13.952 1.00 26.73 191 ARG A CA 1
ATOM 1422 C C . ARG A 1 191 ? 2.989 -17.519 12.787 1.00 26.73 191 ARG A C 1
ATOM 1424 O O . ARG A 1 191 ? 1.772 -17.630 12.795 1.00 26.73 191 ARG A O 1
ATOM 1431 N N . GLY A 1 192 ? 3.689 -16.976 11.789 1.00 25.73 192 GLY A N 1
ATOM 1432 C CA . GLY A 1 192 ? 3.173 -16.801 10.423 1.00 25.73 192 GLY A CA 1
ATOM 1433 C C . GLY A 1 192 ? 2.282 -15.588 10.137 1.00 25.73 192 GLY A C 1
ATOM 1434 O O . GLY A 1 192 ? 1.544 -15.639 9.164 1.00 25.73 192 GLY A O 1
ATOM 1435 N N . GLY A 1 193 ? 2.334 -14.525 10.942 1.00 25.80 193 GLY A N 1
ATOM 1436 C CA . GLY A 1 193 ? 1.608 -13.277 10.677 1.00 25.80 193 GLY A CA 1
ATOM 1437 C C . GLY A 1 193 ? 2.538 -12.068 10.686 1.00 25.80 193 GLY A C 1
ATOM 1438 O O . GLY A 1 193 ? 3.494 -12.029 11.465 1.00 25.80 193 GLY A O 1
ATOM 1439 N N . THR A 1 194 ? 2.253 -11.090 9.829 1.00 34.09 194 THR A N 1
ATOM 1440 C CA . THR A 1 194 ? 2.855 -9.752 9.844 1.00 34.09 194 THR A CA 1
ATOM 1441 C C . THR A 1 194 ? 2.722 -9.152 11.248 1.00 34.09 194 THR A C 1
ATOM 1443 O O . THR A 1 194 ? 1.626 -9.014 11.793 1.00 34.09 194 THR A O 1
ATOM 1446 N N . GLY A 1 195 ? 3.848 -8.861 11.899 1.00 25.55 195 GLY A N 1
ATOM 1447 C CA . GLY A 1 195 ? 3.861 -8.306 13.251 1.00 25.55 195 GLY A CA 1
ATOM 1448 C C . GLY A 1 195 ? 3.575 -6.807 13.231 1.00 25.55 195 GLY A C 1
ATOM 1449 O O . GLY A 1 195 ? 4.486 -6.020 12.992 1.00 25.55 195 GLY A O 1
ATOM 1450 N N . PHE A 1 196 ? 2.333 -6.408 13.508 1.00 34.88 196 PHE A N 1
ATOM 1451 C CA . PHE A 1 196 ? 1.930 -4.999 13.554 1.00 34.88 196 PHE A CA 1
ATOM 1452 C C . PHE A 1 196 ? 2.247 -4.349 14.892 1.00 34.88 196 PHE A C 1
ATOM 1454 O O . PHE A 1 196 ? 2.119 -4.977 15.948 1.00 34.88 196 PHE A O 1
ATOM 1461 N N . ALA A 1 197 ? 2.612 -3.067 14.865 1.00 31.97 197 ALA A N 1
ATOM 1462 C CA . ALA A 1 197 ? 2.784 -2.322 16.098 1.00 31.97 197 ALA A CA 1
ATOM 1463 C C . ALA A 1 197 ? 2.526 -0.801 15.934 1.00 31.97 197 ALA A C 1
ATOM 1465 O O . ALA A 1 197 ? 2.975 -0.237 14.938 1.00 31.97 197 ALA A O 1
ATOM 1466 N N . PHE A 1 198 ? 1.853 -0.129 16.897 1.00 39.94 198 PHE A N 1
ATOM 1467 C CA . PHE A 1 198 ? 1.358 1.269 16.747 1.00 39.94 198 PHE A CA 1
ATOM 1468 C C . PHE A 1 198 ? 1.905 2.336 17.730 1.00 39.94 198 PHE A C 1
ATOM 1470 O O . PHE A 1 198 ? 2.554 2.007 18.715 1.00 39.94 198 PHE A O 1
ATOM 1477 N N . SER A 1 199 ? 1.721 3.633 17.442 1.00 33.16 199 SER A N 1
ATOM 1478 C CA . SER A 1 199 ? 1.965 4.772 18.363 1.00 33.16 199 SER A CA 1
ATOM 1479 C C . SER A 1 199 ? 1.014 5.933 18.036 1.00 33.16 199 SER A C 1
ATOM 1481 O O . SER A 1 199 ? 0.683 6.118 16.864 1.00 33.16 199 SER A O 1
ATOM 1483 N N . ALA A 1 200 ? 0.602 6.705 19.048 1.00 34.25 200 ALA A N 1
ATOM 1484 C CA . ALA A 1 200 ? -0.170 7.944 18.906 1.00 34.25 200 ALA A CA 1
ATOM 1485 C C . ALA A 1 200 ? 0.687 9.147 19.343 1.00 34.25 200 ALA A C 1
ATOM 1487 O O . ALA A 1 200 ? 1.291 9.133 20.417 1.00 34.25 200 ALA A O 1
ATOM 1488 N N . GLY A 1 201 ? 0.763 10.191 18.518 1.00 34.09 201 GLY A N 1
ATOM 1489 C CA . GLY A 1 201 ? 1.531 11.404 18.812 1.00 34.09 201 GLY A CA 1
ATOM 1490 C C . GLY A 1 201 ? 1.418 12.442 17.695 1.00 34.09 201 GLY A C 1
ATOM 1491 O O . GLY A 1 201 ? 1.033 12.106 16.583 1.00 34.09 201 GLY A O 1
ATOM 1492 N N . GLY A 1 202 ? 1.737 13.705 17.992 1.00 31.28 202 GLY A N 1
ATOM 1493 C CA . GLY A 1 202 ? 1.791 14.785 17.001 1.00 31.28 202 GLY A CA 1
ATOM 1494 C C . GLY A 1 202 ? 3.205 15.349 16.885 1.00 31.28 202 GLY A C 1
ATOM 1495 O O . GLY A 1 202 ? 3.776 15.741 17.902 1.00 31.28 202 GLY A O 1
ATOM 1496 N N . TYR A 1 203 ? 3.761 15.398 15.669 1.00 30.56 203 TYR A N 1
ATOM 1497 C CA . TYR A 1 203 ? 5.067 16.004 15.383 1.00 30.56 203 TYR A CA 1
ATOM 1498 C C . TYR A 1 203 ? 5.166 16.558 13.952 1.00 30.56 203 TYR A C 1
ATOM 1500 O O . TYR A 1 203 ? 4.960 15.826 12.996 1.00 30.56 203 TYR A O 1
ATOM 1508 N N . GLY A 1 204 ? 5.597 17.819 13.819 1.00 32.09 204 GLY A N 1
ATOM 1509 C CA . GLY A 1 204 ? 6.070 18.410 12.556 1.00 32.09 204 GLY A CA 1
ATOM 1510 C C . GLY A 1 204 ? 4.990 19.034 11.667 1.00 32.09 204 GLY A C 1
ATOM 1511 O O . GLY A 1 204 ? 3.806 18.791 11.856 1.00 32.09 204 GLY A O 1
ATOM 1512 N N . GLU A 1 205 ? 5.411 19.859 10.701 1.00 34.91 205 GLU A N 1
ATOM 1513 C CA . GLU A 1 205 ? 4.605 20.763 9.844 1.00 34.91 205 GLU A CA 1
ATOM 1514 C C . GLU A 1 205 ? 3.510 20.090 8.976 1.00 34.91 205 GLU A C 1
ATOM 1516 O O . GLU A 1 205 ? 2.837 20.759 8.197 1.00 34.91 205 GLU A O 1
ATOM 1521 N N . CYS A 1 206 ? 3.289 18.780 9.132 1.00 44.91 206 CYS A N 1
ATOM 1522 C CA . CYS A 1 206 ? 2.217 17.991 8.512 1.00 44.91 206 CYS A CA 1
ATOM 1523 C C . CYS A 1 206 ? 1.397 17.141 9.516 1.00 44.91 206 CYS A C 1
ATOM 1525 O O . CYS A 1 206 ? 0.549 16.355 9.093 1.00 44.91 206 CYS A O 1
ATOM 1527 N N . ALA A 1 207 ? 1.613 17.266 10.831 1.00 40.88 207 ALA A N 1
ATOM 1528 C CA . ALA A 1 207 ? 0.950 16.430 11.831 1.00 40.88 207 ALA A CA 1
ATOM 1529 C C . ALA A 1 207 ? -0.409 16.969 12.290 1.00 40.88 207 ALA A C 1
ATOM 1531 O O . ALA A 1 207 ? -0.536 18.069 12.828 1.00 40.88 207 ALA A O 1
ATOM 1532 N N . ARG A 1 208 ? -1.412 16.105 12.143 1.00 47.56 208 ARG A N 1
ATOM 1533 C CA . ARG A 1 208 ? -2.695 16.135 12.848 1.00 47.56 208 ARG A CA 1
ATOM 1534 C C . ARG A 1 208 ? -2.748 14.963 13.831 1.00 47.56 208 ARG A C 1
ATOM 1536 O O . ARG A 1 208 ? -1.812 14.166 13.885 1.00 47.56 208 ARG A O 1
ATOM 1543 N N . THR A 1 209 ? -3.812 14.854 14.619 1.00 44.84 209 THR A N 1
ATOM 1544 C CA . THR A 1 209 ? -3.982 13.729 15.547 1.00 44.84 209 THR A CA 1
ATOM 1545 C C . THR A 1 209 ? -4.016 12.410 14.770 1.00 44.84 209 THR A C 1
ATOM 1547 O O . THR A 1 209 ? -4.877 12.220 13.910 1.00 44.84 209 THR A O 1
ATOM 1550 N N . ALA A 1 210 ? -3.064 11.517 15.054 1.00 52.53 210 ALA A N 1
ATOM 1551 C CA . ALA A 1 210 ? -2.692 10.438 14.148 1.00 52.53 210 ALA A CA 1
ATOM 1552 C C . ALA A 1 210 ? -2.479 9.080 14.842 1.00 52.53 210 ALA A C 1
ATOM 1554 O O . ALA A 1 210 ? -1.948 9.019 15.953 1.00 52.53 210 ALA A O 1
ATOM 1555 N N . VAL A 1 211 ? -2.843 7.986 14.159 1.00 51.62 211 VAL A N 1
ATOM 1556 C CA . VAL A 1 211 ? -2.510 6.594 14.540 1.00 51.62 211 VAL A CA 1
ATOM 1557 C C . VAL A 1 211 ? -1.587 5.982 13.486 1.00 51.62 211 VAL A C 1
ATOM 1559 O O . VAL A 1 211 ? -1.956 5.965 12.313 1.00 51.62 211 VAL A O 1
ATOM 1562 N N . HIS A 1 212 ? -0.421 5.461 13.895 1.00 51.66 212 HIS A N 1
ATOM 1563 C CA . HIS A 1 212 ? 0.637 4.980 12.987 1.00 51.66 212 HIS A CA 1
ATOM 1564 C C . HIS A 1 212 ? 0.831 3.452 13.016 1.00 51.66 212 HIS A C 1
ATOM 1566 O O . HIS A 1 212 ? 1.165 2.944 14.087 1.00 51.66 212 HIS A O 1
ATOM 1572 N N . PRO A 1 213 ? 0.735 2.721 11.890 1.00 46.34 213 PRO A N 1
ATOM 1573 C CA . PRO A 1 213 ? 1.167 1.321 11.771 1.00 46.34 213 PRO A CA 1
ATOM 1574 C C . PRO A 1 213 ? 2.690 1.151 11.563 1.00 46.34 213 PRO A C 1
ATOM 1576 O O . PRO A 1 213 ? 3.346 1.999 10.958 1.00 46.34 213 PRO A O 1
ATOM 1579 N N . LYS A 1 214 ? 3.266 0.038 12.055 1.00 47.00 214 LYS A N 1
ATOM 1580 C CA . LYS A 1 214 ? 4.598 -0.493 11.670 1.00 47.00 214 LYS A CA 1
ATOM 1581 C C . LYS A 1 214 ? 4.437 -1.832 11.006 1.00 47.00 214 LYS A C 1
ATOM 1583 O O . LYS A 1 214 ? 3.783 -2.695 11.590 1.00 47.00 214 LYS A O 1
ATOM 1588 N N . GLU A 1 215 ? 5.069 -1.986 9.851 1.00 53.59 215 GLU A N 1
ATOM 1589 C CA . GLU A 1 215 ? 4.818 -3.111 8.959 1.00 53.59 215 GLU A CA 1
ATOM 1590 C C . GLU A 1 215 ? 6.073 -3.481 8.178 1.00 53.59 215 GLU A C 1
ATOM 1592 O O . GLU A 1 215 ? 6.895 -2.613 7.870 1.00 53.59 215 GLU A O 1
ATOM 1597 N N . ASP A 1 216 ? 6.160 -4.773 7.868 1.00 51.12 216 ASP A N 1
ATOM 1598 C CA . ASP A 1 216 ? 7.110 -5.372 6.940 1.00 51.12 216 ASP A CA 1
ATOM 1599 C C . ASP A 1 216 ? 6.277 -5.987 5.801 1.00 51.12 216 ASP A C 1
ATOM 1601 O O . ASP A 1 216 ? 5.516 -6.927 6.041 1.00 51.12 216 ASP A O 1
ATOM 1605 N N . PHE A 1 217 ? 6.376 -5.440 4.587 1.00 54.31 217 PHE A N 1
ATOM 1606 C CA . PHE A 1 217 ? 5.684 -5.959 3.402 1.00 54.31 217 PHE A CA 1
ATOM 1607 C C . PHE A 1 217 ? 6.586 -6.913 2.634 1.00 54.31 217 PHE A C 1
ATOM 1609 O O . PHE A 1 217 ? 7.567 -6.452 2.060 1.00 54.31 217 PHE A O 1
ATOM 1616 N N . SER A 1 218 ? 6.275 -8.208 2.620 1.00 49.12 218 SER A N 1
ATOM 1617 C CA . SER A 1 218 ? 7.081 -9.256 1.973 1.00 49.12 218 SER A CA 1
ATOM 1618 C C . SER A 1 218 ? 6.325 -10.015 0.903 1.00 49.12 218 SER A C 1
ATOM 1620 O O . SER A 1 218 ? 5.165 -10.360 1.218 1.00 49.12 218 SER A O 1
#

Radius of gyration: 18.37 Å; chains: 1; bounding box: 42×39×50 Å

Sequence (218 aa):
FVGDPLEHVAANDGMFEYALCHDHYHFRHYATYELISVETGAVVRAAKRGFCMVDVTPAAGGPPGGKRTYDSCGTRSSPGFQGISAGWADSYNRVLDGQFFVLDEPAAPVSPGEYILRVTVNPAFVCGAGDDARPHDAAGFCHMFAESDYTNNVGEAAITIPSDVKNASGPGLSEAPTRRNNKGPVSPHARGGTGFAFSAGGYGECARTAVHPKEDFS